Protein AF-0000000068524713 (afdb_homodimer)

Solvent-accessible surface area (backbone atoms only — not comparable to full-atom values): 15722 Å² total; per-residue (Å²): 133,84,78,84,73,80,77,66,78,75,63,78,83,46,65,47,37,60,30,35,24,32,42,66,10,63,22,41,58,74,34,59,43,46,94,53,22,64,56,42,40,41,49,44,50,63,71,66,60,64,84,89,50,49,59,33,32,31,42,33,38,19,86,38,60,66,53,14,48,50,51,39,52,53,41,46,66,76,26,50,91,76,65,62,39,71,44,56,41,39,77,93,55,60,66,64,57,54,39,54,53,41,69,72,41,26,38,30,41,24,15,19,61,72,41,45,44,49,31,42,66,69,59,46,43,60,45,87,54,24,18,29,54,35,41,41,50,63,58,71,70,61,63,60,76,108,139,81,86,83,78,80,79,71,78,77,65,76,81,45,64,48,34,60,32,36,22,30,45,70,9,64,27,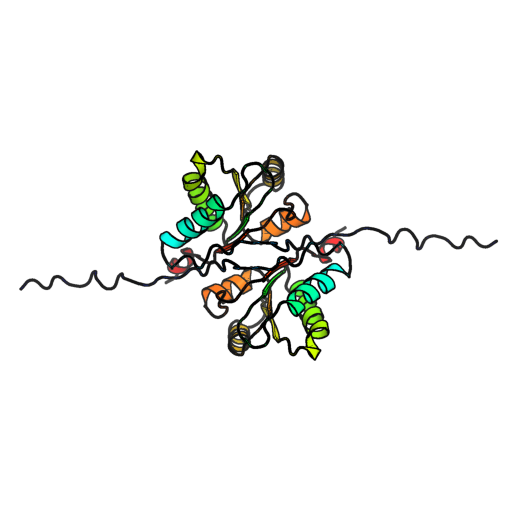40,58,74,32,58,40,47,92,52,22,65,54,41,40,43,51,45,51,62,72,65,60,64,84,89,48,52,59,32,31,31,40,34,37,18,89,38,61,66,55,14,47,50,51,39,52,53,42,45,66,75,25,49,92,77,67,63,38,69,43,58,42,36,77,93,57,59,67,66,57,54,40,54,53,41,69,71,42,26,37,30,41,24,14,19,61,71,41,45,43,50,31,42,67,68,60,46,44,59,44,87,55,24,19,31,56,35,39,42,48,64,58,71,70,63,64,60,73,110

Sequence (292 aa):
MVCSVGFEKLSAIQQRGIVPFCKGLDVIQQAQSGTGKTATFCSGILQQLDYSLTECQALVLAPTHELAQQIEKVMRVLGDYLGVKVHACVGGTSVRQDQRILASGIHVVVGTPGRVFDMLRRQSLQPDHIKMFVLDEDDKMLSRDTMVCSVGFEKLSAIQQRGIVPFCKGLDVIQQAQSGTGKTATFCSGILQQLDYSLTECQALVLAPTHELAQQIEKVMRVLGDYLGVKVHACVGGTSVRQDQRILASGIHVVVGTPGRVFDMLRRQSLQPDHIKMFVLDEDDKMLSRDT

Organism: Arachis hypogaea (NCBI:txid3818)

pLDDT: mean 72.9, std 26.28, range [21.22, 98.31]

Nearest PDB structures (foldseek):
  5mqf-assembly1_p  TM=8.019E-01  e=5.448E-14  Homo sapiens
  4bru-assembly1_A  TM=7.585E-01  e=8.997E-11  Saccharomyces cerevisiae S288C
  7dtk-assembly1_A  TM=7.863E-01  e=1.863E-10  Caenorhabditis elegans
  5ivl-assembly1_B  TM=8.542E-01  e=1.653E-09  Geobacillus stearothermophilus 10
  5ivl-assembly1_A  TM=8.555E-01  e=3.656E-09  Geobacillus stearothermophilus 10

InterPro domains:
  IPR011545 DEAD/DEAH-box helicase domain [PF00270] (12-144)
  IPR014001 Helicase superfamily 1/2, ATP-binding domain [PS51192] (18-146)
  IPR014001 Helicase superfamily 1/2, ATP-binding domain [SM00487] (6-146)
  IPR027417 P-loop containing nucleoside triphosphate hydrolase [G3DSA:3.40.50.300] (1-146)
  IPR027417 P-loop containing nucleoside triphosphate hydrolase [SSF52540] (4-144)

Secondary structure (DSSP, 8-state):
-----STTSS----------B-SSB-------SSTHHHHHHHHHHHHH--TT--S--EEEE-SSHHHHHHHHHHHHHHHGGGT--EEEE-TTS-HHHHHHHHHT--SEEEE-HHHHHHHHHTTSS-GGG--EEEE----GGGGGG-/-----STT------------B--SB-------SSTHHHHHHHHHHHHH--TT--S--EEEE-SSHHHHHHHHHHHHHHHGGGT--EEEE-TTS-HHHHHHHHHT--SEEEE-HHHHHHHHHTTSS-GGG--EEEE----GGGGGG-

Structure (mmCIF, N/CA/C/O backbone):
data_AF-0000000068524713-model_v1
#
loop_
_entity.id
_entity.type
_entity.pdbx_description
1 polymer 'ATP-dependent RNA helicase'
#
loop_
_atom_site.group_PDB
_atom_site.id
_atom_site.type_symbol
_atom_site.label_atom_id
_atom_site.label_alt_id
_atom_site.label_comp_id
_atom_site.label_asym_id
_atom_site.label_entity_id
_atom_site.label_seq_id
_atom_site.pdbx_PDB_ins_code
_atom_site.Cartn_x
_atom_site.Cartn_y
_atom_site.Cartn_z
_atom_site.occupancy
_atom_site.B_iso_or_equiv
_atom_site.auth_seq_id
_atom_site.auth_comp_id
_atom_site.auth_asym_id
_atom_site.auth_atom_id
_atom_site.pdbx_PDB_model_num
ATOM 1 N N . MET A 1 1 ? 31.828 -19.062 41.969 1 21.22 1 MET A N 1
ATOM 2 C CA . MET A 1 1 ? 31.375 -19.875 40.875 1 21.22 1 MET A CA 1
ATOM 3 C C . MET A 1 1 ? 29.984 -19.484 40.406 1 21.22 1 MET A C 1
ATOM 5 O O . MET A 1 1 ? 29.312 -20.219 39.688 1 21.22 1 MET A O 1
ATOM 9 N N . VAL A 1 2 ? 29.344 -18.484 41 1 25.22 2 VAL A N 1
ATOM 10 C CA . VAL A 1 2 ? 27.938 -18.062 41.031 1 25.22 2 VAL A CA 1
ATOM 11 C C . VAL A 1 2 ? 27.453 -17.828 39.594 1 25.22 2 VAL A C 1
ATOM 13 O O . VAL A 1 2 ? 28.078 -17.094 38.844 1 25.22 2 VAL A O 1
ATOM 16 N N . CYS A 1 3 ? 26.578 -18.828 39.062 1 23.22 3 CYS A N 1
ATOM 17 C CA . CYS A 1 3 ? 26.078 -19.172 37.719 1 23.22 3 CYS A CA 1
ATOM 18 C C . CYS A 1 3 ? 25.266 -18.031 37.125 1 23.22 3 CYS A C 1
ATOM 20 O O . CYS A 1 3 ? 24.234 -17.672 37.688 1 23.22 3 CYS A O 1
ATOM 22 N N . SER A 1 4 ? 25.891 -16.875 36.781 1 27.61 4 SER A N 1
ATOM 23 C CA . SER A 1 4 ? 25.484 -15.648 36.094 1 27.61 4 SER A CA 1
ATOM 24 C C . SER A 1 4 ? 24.562 -15.938 34.938 1 27.61 4 SER A C 1
ATOM 26 O O . SER A 1 4 ? 25.016 -16.297 33.844 1 27.61 4 SER A O 1
ATOM 28 N N . VAL A 1 5 ? 23.422 -16.672 35.156 1 23.39 5 VAL A N 1
ATOM 29 C CA . VAL A 1 5 ? 22.375 -17.391 34.438 1 23.39 5 VAL A CA 1
ATOM 30 C C . VAL A 1 5 ? 21.922 -16.547 33.25 1 23.39 5 VAL A C 1
ATOM 32 O O . VAL A 1 5 ? 22.25 -15.359 33.156 1 23.39 5 VAL A O 1
ATOM 35 N N . GLY A 1 6 ? 20.484 -16.594 32.906 1 25.27 6 GLY A N 1
ATOM 36 C CA . GLY A 1 6 ? 19.422 -16.938 31.984 1 25.27 6 GLY A CA 1
ATOM 37 C C . 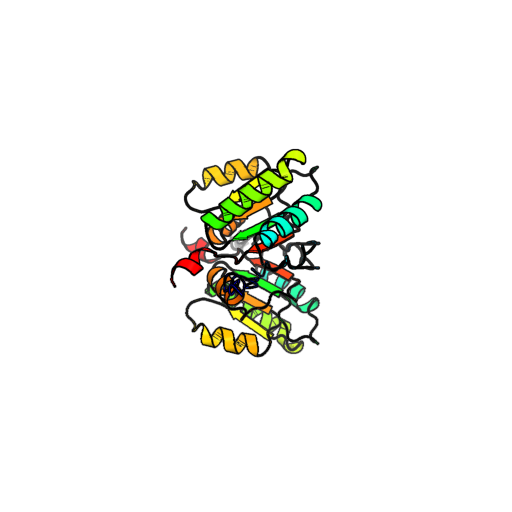GLY A 1 6 ? 18.953 -15.758 31.156 1 25.27 6 GLY A C 1
ATOM 38 O O . GLY A 1 6 ? 17.891 -15.82 30.531 1 25.27 6 GLY A O 1
ATOM 39 N N . PHE A 1 7 ? 19.172 -14.539 31.578 1 26.25 7 PHE A N 1
ATOM 40 C CA . PHE A 1 7 ? 18.609 -13.344 30.969 1 26.25 7 PHE A CA 1
ATOM 41 C C . PHE A 1 7 ? 19 -13.258 29.5 1 26.25 7 PHE A C 1
ATOM 43 O O . PHE A 1 7 ? 18.797 -12.227 28.844 1 26.25 7 PHE A O 1
ATOM 50 N N . GLU A 1 8 ? 19.891 -14.094 29.016 1 26.73 8 GLU A N 1
ATOM 51 C CA . GLU A 1 8 ? 20.531 -14.031 27.703 1 26.73 8 GLU A CA 1
ATOM 52 C C . GLU A 1 8 ? 19.5 -14.07 26.578 1 26.73 8 GLU A C 1
ATOM 54 O O . GLU A 1 8 ? 19.797 -13.664 25.453 1 26.73 8 GLU A O 1
ATOM 59 N N . LYS A 1 9 ? 18.672 -15.164 26.672 1 28.5 9 LYS A N 1
ATOM 60 C CA . LYS A 1 9 ? 17.922 -15.602 25.5 1 28.5 9 LYS A CA 1
ATOM 61 C C . LYS A 1 9 ? 16.953 -14.523 25.047 1 28.5 9 LYS A C 1
ATOM 63 O O . LYS A 1 9 ? 15.836 -14.828 24.594 1 28.5 9 LYS A O 1
ATOM 68 N N . LEU A 1 10 ? 16.609 -13.594 25.875 1 28.2 10 LEU A N 1
ATOM 69 C CA . LEU A 1 10 ? 15.695 -12.492 25.594 1 28.2 10 LEU A CA 1
ATOM 70 C C . LEU A 1 10 ? 15.961 -11.914 24.203 1 28.2 10 LEU A C 1
ATOM 72 O O . LEU A 1 10 ? 15.508 -10.82 23.875 1 28.2 10 LEU A O 1
ATOM 76 N N . SER A 1 11 ? 17.094 -12.484 23.641 1 25.5 11 SER A N 1
ATOM 77 C CA . SER A 1 11 ? 17.656 -11.836 22.469 1 25.5 11 SER A CA 1
ATOM 78 C C . SER A 1 11 ? 16.578 -11.461 21.469 1 25.5 11 SER A C 1
ATOM 80 O O . SER A 1 11 ? 15.422 -11.227 21.844 1 25.5 11 SER A O 1
ATOM 82 N N . ALA A 1 12 ? 16.688 -12.133 20.047 1 26.92 12 ALA A N 1
ATOM 83 C CA . ALA A 1 12 ? 16.797 -11.812 18.625 1 26.92 12 ALA A CA 1
ATOM 84 C C . ALA A 1 12 ? 15.414 -11.742 17.984 1 26.92 12 ALA A C 1
ATOM 86 O O . ALA A 1 12 ? 15.289 -11.852 16.75 1 26.92 12 ALA A O 1
ATOM 87 N N . ILE A 1 13 ? 14.406 -12.078 18.516 1 25.48 13 ILE A N 1
ATOM 88 C CA . ILE A 1 13 ? 13.094 -12.086 17.859 1 25.48 13 ILE A CA 1
ATOM 89 C C . ILE A 1 13 ? 12.906 -10.797 17.062 1 25.48 13 ILE A C 1
ATOM 91 O O . ILE A 1 13 ? 12.711 -9.727 17.656 1 25.48 13 ILE A O 1
ATOM 95 N N . GLN A 1 14 ? 13.859 -10.461 16.344 1 27.48 14 GLN A N 1
ATOM 96 C CA . GLN A 1 14 ? 13.906 -9.477 15.273 1 27.48 14 GLN A CA 1
ATOM 97 C C . GLN A 1 14 ? 12.594 -9.438 14.5 1 27.48 14 GLN A C 1
ATOM 99 O O . GLN A 1 14 ? 12.352 -10.281 13.641 1 27.48 14 GLN A O 1
ATOM 104 N N . GLN A 1 15 ? 11.445 -9.672 15.125 1 29.91 15 GLN A N 1
ATOM 105 C CA . GLN A 1 15 ? 10.172 -9.609 14.422 1 29.91 15 GLN A CA 1
ATOM 106 C C . GLN A 1 15 ? 10.156 -8.477 13.406 1 29.91 15 GLN A C 1
ATOM 108 O O . GLN A 1 15 ? 10.203 -7.301 13.773 1 29.91 15 GLN A O 1
ATOM 113 N N . ARG A 1 16 ? 10.844 -8.672 12.367 1 30.42 16 ARG A N 1
ATOM 114 C CA . ARG A 1 16 ? 11.094 -7.828 11.211 1 30.42 16 ARG A CA 1
ATOM 115 C C . ARG A 1 16 ? 9.797 -7.305 10.617 1 30.42 16 ARG A C 1
ATOM 117 O O . ARG A 1 16 ? 8.922 -8.086 10.234 1 30.42 16 ARG A O 1
ATOM 124 N N . GLY A 1 17 ? 9.039 -6.66 11.359 1 35.03 17 GLY A N 1
ATOM 125 C CA . GLY A 1 17 ? 7.934 -6.047 10.633 1 35.03 17 GLY A CA 1
ATOM 126 C C . GLY A 1 17 ? 8.328 -5.578 9.242 1 35.03 17 GLY A C 1
ATOM 127 O O . GLY A 1 17 ? 9.375 -4.961 9.062 1 35.03 17 GLY A O 1
ATOM 128 N N . ILE A 1 18 ? 8.234 -6.543 8.352 1 34.81 18 ILE A N 1
ATOM 129 C CA . ILE A 1 18 ? 8.531 -6.289 6.945 1 34.81 18 ILE A CA 1
ATOM 130 C C . ILE A 1 18 ? 7.824 -5.016 6.492 1 34.81 18 ILE A C 1
ATOM 132 O O . ILE A 1 18 ? 6.617 -4.859 6.691 1 34.81 18 ILE A O 1
ATOM 136 N N . VAL A 1 19 ? 8.32 -3.963 6.867 1 39.66 19 VAL A N 1
ATOM 137 C CA . VAL A 1 19 ? 7.77 -2.783 6.215 1 39.66 19 VAL A CA 1
ATOM 138 C C . VAL A 1 19 ? 8.094 -2.818 4.723 1 39.66 19 VAL A C 1
ATOM 140 O O . VAL A 1 19 ? 9.25 -2.691 4.328 1 39.66 19 VAL A O 1
ATOM 143 N N . PRO A 1 20 ? 7.305 -3.736 4.004 1 42.22 20 PRO A N 1
ATOM 144 C CA . PRO A 1 20 ? 7.625 -3.607 2.578 1 42.22 20 PRO A CA 1
ATOM 145 C C . PRO A 1 20 ? 7.82 -2.156 2.146 1 42.22 20 PRO A C 1
ATOM 147 O O . PRO A 1 20 ? 7.027 -1.286 2.52 1 42.22 20 PRO A O 1
ATOM 150 N N . PHE A 1 21 ? 9.055 -1.837 2.311 1 40.34 21 PHE A N 1
ATOM 151 C CA . PHE A 1 21 ? 9.508 -0.561 1.772 1 40.34 21 PHE A CA 1
ATOM 152 C C . PHE A 1 21 ? 9.719 -0.65 0.265 1 40.34 21 PHE A C 1
ATOM 154 O O . PHE A 1 21 ? 10.383 -1.563 -0.222 1 40.34 21 PHE A O 1
ATOM 161 N N . CYS A 1 22 ? 8.672 -0.618 -0.58 1 37.88 22 CYS A N 1
ATOM 162 C CA . CYS A 1 22 ? 8.836 -0.776 -2.021 1 37.88 22 CYS A CA 1
ATOM 163 C C . CYS A 1 22 ? 9.977 0.092 -2.539 1 37.88 22 CYS A C 1
ATOM 165 O O . CYS A 1 22 ? 9.953 1.313 -2.383 1 37.88 22 CYS A O 1
ATOM 167 N N . LYS A 1 23 ? 11.211 -0.399 -2.67 1 36.5 23 LYS A N 1
ATOM 168 C CA . LYS A 1 23 ? 12.375 0.071 -3.418 1 36.5 23 LYS A CA 1
ATOM 169 C C . LYS A 1 23 ? 12.117 0.021 -4.922 1 36.5 23 LYS A C 1
ATOM 171 O O . LYS A 1 23 ? 11.742 -1.022 -5.457 1 36.5 23 LYS A O 1
ATOM 176 N N . GLY A 1 24 ? 12.336 1.241 -5.652 1 36.16 24 GLY A N 1
ATOM 177 C CA . GLY A 1 24 ? 12.312 1.273 -7.105 1 36.16 24 GLY A CA 1
ATOM 178 C C . GLY A 1 24 ? 10.906 1.166 -7.68 1 36.16 24 GLY A C 1
ATOM 179 O O . GLY A 1 24 ? 10.711 0.575 -8.742 1 36.16 24 GLY A O 1
ATOM 180 N N . LEU A 1 25 ? 10.094 1.35 -6.887 1 38.94 25 LEU A N 1
ATOM 181 C CA . LEU A 1 25 ? 8.75 1.119 -7.418 1 38.94 25 LEU A CA 1
ATOM 182 C C . LEU A 1 25 ? 8.461 2.061 -8.586 1 38.94 25 LEU A C 1
ATOM 184 O O . LEU A 1 25 ? 8.703 3.266 -8.484 1 38.94 25 LEU A O 1
ATOM 188 N N . ASP A 1 26 ? 8.727 1.563 -9.773 1 36.31 26 ASP A N 1
ATOM 189 C CA . ASP A 1 26 ? 8.18 2.234 -10.945 1 36.31 26 ASP A CA 1
ATOM 190 C C . ASP A 1 26 ? 6.688 2.52 -10.766 1 36.31 26 ASP A C 1
ATOM 192 O O . ASP A 1 26 ? 5.93 1.648 -10.328 1 36.31 26 ASP A O 1
ATOM 196 N N . VAL A 1 27 ? 6.492 3.689 -10.25 1 40.03 27 VAL A N 1
ATOM 197 C CA . VAL A 1 27 ? 5.121 4.18 -10.172 1 40.03 27 VAL A CA 1
ATOM 198 C C . VAL A 1 27 ? 4.43 3.982 -11.523 1 40.03 27 VAL A C 1
ATOM 200 O O . VAL A 1 27 ? 4.898 4.477 -12.547 1 40.03 27 VAL A O 1
ATOM 203 N N . ILE A 1 28 ? 3.76 2.93 -11.797 1 41.34 28 ILE A N 1
ATOM 204 C CA . ILE A 1 28 ? 2.906 2.98 -12.977 1 41.34 28 ILE A CA 1
ATOM 205 C C . ILE A 1 28 ? 1.945 4.16 -12.867 1 41.34 28 ILE A C 1
ATOM 207 O O . ILE A 1 28 ? 1.304 4.355 -11.836 1 41.34 28 ILE A O 1
ATOM 211 N N . GLN A 1 29 ? 2.373 5.293 -13.398 1 38.78 29 GLN A N 1
ATOM 212 C CA . GLN A 1 29 ? 1.647 6.555 -13.5 1 38.78 29 GLN A CA 1
ATOM 213 C C . GLN A 1 29 ? 0.139 6.328 -13.453 1 38.78 29 GLN A C 1
ATOM 215 O O . GLN A 1 29 ? -0.332 5.207 -13.664 1 38.78 29 GLN A O 1
ATOM 220 N N . GLN A 1 30 ? -0.515 7.582 -13.117 1 41.16 30 GLN A N 1
ATOM 221 C CA . GLN A 1 30 ? -1.948 7.852 -13.078 1 41.16 30 GLN A CA 1
ATOM 222 C C . GLN A 1 30 ? -2.662 7.223 -14.273 1 41.16 30 GLN A C 1
ATOM 224 O O . GLN A 1 30 ? -2.33 7.508 -15.422 1 41.16 30 GLN A O 1
ATOM 229 N N . ALA A 1 31 ? -3.057 5.965 -13.922 1 40.03 31 ALA A N 1
ATOM 230 C CA . ALA A 1 31 ? -3.936 5.535 -15.008 1 40.03 31 ALA A CA 1
ATOM 231 C C . ALA A 1 31 ? -5.16 6.441 -15.117 1 40.03 31 ALA A C 1
ATOM 233 O O . ALA A 1 31 ? -5.684 6.906 -14.102 1 40.03 31 ALA A O 1
ATOM 234 N N . GLN A 1 32 ? -5.289 7.254 -16.094 1 38.03 32 GLN A N 1
ATOM 235 C CA . GLN A 1 32 ? -6.492 8.008 -16.453 1 38.03 32 GLN A CA 1
ATOM 236 C C . GLN A 1 32 ? -7.754 7.215 -16.109 1 38.03 32 GLN A C 1
ATOM 238 O O . GLN A 1 32 ? -7.746 5.984 -16.125 1 38.03 32 GLN A O 1
ATOM 243 N N . SER A 1 33 ? -8.836 7.789 -15.461 1 38.41 33 SER A N 1
ATOM 244 C CA . SER A 1 33 ? -10.234 7.484 -15.164 1 38.41 33 SER A CA 1
ATOM 245 C C . SER A 1 33 ? -10.914 6.812 -16.359 1 38.41 33 SER A C 1
ATOM 247 O O . SER A 1 33 ? -10.586 7.094 -17.5 1 38.41 33 SER A O 1
ATOM 249 N N . GLY A 1 34 ? -11.305 5.43 -16.266 1 41.44 34 GLY A N 1
ATOM 250 C CA . GLY A 1 34 ? -12.133 4.57 -17.109 1 41.44 34 GLY A CA 1
ATOM 251 C C . GLY A 1 34 ? -11.641 3.137 -17.156 1 41.44 34 GLY A C 1
ATOM 252 O O . GLY A 1 34 ? -10.695 2.771 -16.453 1 41.44 34 GLY A O 1
ATOM 253 N N . THR A 1 35 ? -12.555 2.055 -17.594 1 49.19 35 THR A N 1
ATOM 254 C CA . THR A 1 35 ? -12.227 0.691 -18 1 49.19 35 THR A CA 1
ATOM 255 C C . THR A 1 35 ? -10.773 0.6 -18.469 1 49.19 35 THR A C 1
ATOM 257 O O . THR A 1 35 ? -10.125 -0.429 -18.281 1 49.19 35 THR A O 1
ATOM 260 N N . GLY A 1 36 ? -10.312 1.737 -18.438 1 62.56 36 GLY A N 1
ATOM 261 C CA . GLY A 1 36 ? -8.969 1.835 -19 1 62.56 36 GLY A CA 1
ATOM 262 C C . GLY A 1 36 ? -7.895 1.969 -17.938 1 62.56 36 GLY A C 1
ATOM 263 O O . GLY A 1 36 ? -6.742 1.593 -18.156 1 62.56 36 GLY A O 1
ATOM 264 N N . LYS A 1 37 ? -8.422 2.105 -16.609 1 71.12 37 LYS A N 1
ATOM 265 C CA . LYS A 1 37 ? -7.426 2.35 -15.57 1 71.12 37 LYS A CA 1
ATOM 266 C C . LYS A 1 37 ? -6.781 1.045 -15.109 1 71.12 37 LYS A C 1
ATOM 268 O O . LYS A 1 37 ? -5.559 0.956 -15 1 71.12 37 LYS A O 1
ATOM 273 N N . THR A 1 38 ? -7.727 0.049 -14.906 1 81.12 38 THR A N 1
ATOM 274 C CA . THR A 1 38 ? -7.234 -1.234 -14.422 1 81.12 38 THR A CA 1
ATOM 275 C C . THR A 1 38 ? -6.273 -1.862 -15.422 1 81.12 38 THR A C 1
ATOM 277 O O . THR A 1 38 ? -5.184 -2.303 -15.055 1 81.12 38 THR A O 1
ATOM 280 N N . ALA A 1 39 ? -6.684 -1.783 -16.734 1 83.69 39 ALA A N 1
ATOM 281 C CA . ALA A 1 39 ? -5.836 -2.365 -17.766 1 83.69 39 ALA A CA 1
ATOM 282 C C . ALA A 1 39 ? -4.508 -1.616 -17.875 1 83.69 39 ALA A C 1
ATOM 284 O O . ALA A 1 39 ? -3.461 -2.225 -18.094 1 83.69 39 ALA A O 1
ATOM 285 N N . THR A 1 40 ? -4.578 -0.376 -17.594 1 80.69 40 THR A N 1
ATOM 286 C CA . THR A 1 40 ? -3.395 0.463 -17.719 1 80.69 40 THR A CA 1
ATOM 287 C C . THR A 1 40 ? -2.367 0.13 -16.641 1 80.69 40 THR A C 1
ATOM 289 O O . THR A 1 40 ? -1.2 -0.124 -16.953 1 80.69 40 THR A O 1
ATOM 292 N N . PHE A 1 41 ? -2.852 0.062 -15.359 1 81.62 41 PHE A N 1
ATOM 293 C CA . PHE A 1 41 ? -1.822 -0.215 -14.367 1 81.62 41 PHE A CA 1
ATOM 294 C C . PHE A 1 41 ? -1.401 -1.679 -14.414 1 81.62 41 PHE A C 1
ATOM 296 O O . PHE A 1 41 ? -0.248 -2.008 -14.133 1 81.62 41 PHE A O 1
ATOM 303 N N . CYS A 1 42 ? -2.369 -2.561 -14.82 1 87.62 42 CYS A N 1
ATOM 304 C CA . CYS A 1 42 ? -1.974 -3.953 -14.992 1 87.62 42 CYS A CA 1
ATOM 305 C C . CYS A 1 42 ? -0.878 -4.082 -16.047 1 87.62 42 CYS A C 1
ATOM 307 O O . CYS A 1 42 ? 0.132 -4.75 -15.82 1 87.62 42 CYS A O 1
ATOM 309 N N . SER A 1 43 ? -1.065 -3.377 -17.172 1 86.19 43 SER A N 1
ATOM 310 C CA . SER A 1 43 ? -0.07 -3.414 -18.234 1 86.19 43 SER A CA 1
ATOM 311 C C . SER A 1 43 ? 1.261 -2.834 -17.766 1 86.19 43 SER A C 1
ATOM 313 O O . SER A 1 43 ? 2.322 -3.375 -18.078 1 86.19 43 SER A O 1
ATOM 315 N N . GLY A 1 44 ? 1.155 -1.725 -17.047 1 83.75 44 GLY A N 1
ATOM 316 C CA . GLY A 1 44 ? 2.359 -1.112 -16.5 1 83.75 44 GLY A CA 1
ATOM 317 C C . GLY A 1 44 ? 3.15 -2.045 -15.602 1 83.75 44 GLY A C 1
ATOM 318 O O . GLY A 1 44 ? 4.379 -2.115 -15.703 1 83.75 44 GLY A O 1
ATOM 319 N N . ILE A 1 45 ? 2.424 -2.758 -14.758 1 86.12 45 ILE A N 1
ATOM 320 C CA . ILE A 1 45 ? 3.066 -3.711 -13.859 1 86.12 45 ILE A CA 1
ATOM 321 C C . ILE A 1 45 ? 3.701 -4.836 -14.672 1 86.12 45 ILE A C 1
ATOM 323 O O . ILE A 1 45 ? 4.875 -5.164 -14.477 1 86.12 45 ILE A O 1
ATOM 327 N N . LEU A 1 46 ? 2.986 -5.371 -15.641 1 90.31 46 LEU A N 1
ATOM 328 C CA . LEU A 1 46 ? 3.422 -6.527 -16.422 1 90.31 46 LEU A CA 1
ATOM 329 C C . LEU A 1 46 ? 4.699 -6.211 -17.188 1 90.31 46 LEU A C 1
ATOM 331 O O . LEU A 1 46 ? 5.574 -7.074 -17.328 1 90.31 46 LEU A O 1
ATOM 335 N N . GLN A 1 47 ? 4.852 -5.004 -17.594 1 85.56 47 GLN A N 1
ATOM 336 C CA . GLN A 1 47 ? 5.992 -4.598 -18.406 1 85.56 47 GLN A CA 1
ATOM 337 C C . GLN A 1 47 ? 7.246 -4.43 -17.562 1 85.56 47 GLN A C 1
ATOM 339 O O . GLN A 1 47 ? 8.367 -4.473 -18.078 1 85.56 47 GLN A O 1
ATOM 344 N N . GLN A 1 48 ? 7.051 -4.336 -16.328 1 83.94 48 GLN A N 1
ATOM 345 C CA . GLN A 1 48 ? 8.195 -4.004 -15.477 1 83.94 48 GLN A CA 1
ATOM 346 C C . GLN A 1 48 ? 8.68 -5.223 -14.703 1 83.94 48 GLN A C 1
ATOM 348 O O . GLN A 1 48 ? 9.727 -5.18 -14.047 1 83.94 48 GLN A O 1
ATOM 353 N N . LEU A 1 49 ? 7.996 -6.316 -14.75 1 89.06 49 LEU A N 1
ATOM 354 C CA . LEU A 1 49 ? 8.352 -7.516 -14 1 89.06 49 LEU A CA 1
ATOM 355 C C . LEU A 1 49 ? 9.617 -8.148 -14.57 1 89.06 49 LEU A C 1
ATOM 357 O O . LEU A 1 49 ? 9.836 -8.133 -15.781 1 89.06 49 LEU A O 1
ATOM 361 N N . ASP A 1 50 ? 10.5 -8.633 -13.688 1 93.94 50 ASP A N 1
ATOM 362 C CA . ASP A 1 50 ? 11.562 -9.578 -14.047 1 93.94 50 ASP A CA 1
ATOM 363 C C . ASP A 1 50 ? 11.062 -11.016 -13.961 1 93.94 50 ASP A C 1
ATOM 365 O O . ASP A 1 50 ? 10.969 -11.586 -12.867 1 93.94 50 ASP A O 1
ATOM 369 N N . TYR A 1 51 ? 10.805 -11.664 -15.094 1 96.44 51 TYR A N 1
ATOM 370 C CA . TYR A 1 51 ? 10.156 -12.969 -15.141 1 96.44 51 TYR A CA 1
ATOM 371 C C . TYR A 1 51 ? 11.156 -14.086 -14.852 1 96.44 51 TYR A C 1
ATOM 373 O O . TYR A 1 51 ? 10.781 -15.25 -14.734 1 96.44 51 TYR A O 1
ATOM 381 N N . SER A 1 52 ? 12.438 -13.68 -14.625 1 97 52 SER A N 1
ATOM 382 C CA . SER A 1 52 ? 13.422 -14.672 -14.195 1 97 52 SER A CA 1
ATOM 383 C C . SER A 1 52 ? 13.336 -14.922 -12.695 1 97 52 SER A C 1
ATOM 385 O O . SER A 1 52 ? 13.891 -15.898 -12.188 1 97 52 SER A O 1
ATOM 387 N N . LEU A 1 53 ? 12.672 -14.102 -12.016 1 96.25 53 LEU A N 1
ATOM 388 C CA . LEU A 1 53 ? 12.445 -14.234 -10.578 1 96.25 53 LEU A CA 1
ATOM 389 C C . LEU A 1 53 ? 11.055 -14.789 -10.297 1 96.25 53 LEU A C 1
ATOM 391 O O . LEU A 1 53 ? 10.086 -14.414 -10.961 1 96.25 53 LEU A O 1
ATOM 395 N N . THR A 1 54 ? 10.977 -15.617 -9.242 1 96.25 54 THR A N 1
ATOM 396 C CA . THR A 1 54 ? 9.68 -16.188 -8.891 1 96.25 54 THR A CA 1
ATOM 397 C C . THR A 1 54 ? 9.055 -15.422 -7.723 1 96.25 54 THR A C 1
ATOM 399 O O . THR A 1 54 ? 7.867 -15.594 -7.43 1 96.25 54 THR A O 1
ATOM 402 N N . GLU A 1 55 ? 9.828 -14.539 -7.113 1 93.81 55 GLU A N 1
ATOM 403 C CA . GLU A 1 55 ? 9.367 -13.789 -5.949 1 93.81 55 GLU A CA 1
ATOM 404 C C . GLU A 1 55 ? 8.359 -12.719 -6.348 1 93.81 55 GLU A C 1
ATOM 406 O O . GLU A 1 55 ? 8.367 -12.234 -7.48 1 93.81 55 GLU A O 1
ATOM 411 N N . CYS A 1 56 ? 7.547 -12.367 -5.379 1 93.19 56 CYS A N 1
ATOM 412 C CA . CYS A 1 56 ? 6.574 -11.305 -5.605 1 93.19 56 CYS A CA 1
ATOM 413 C C . CYS A 1 56 ? 7.266 -9.969 -5.82 1 93.19 56 CYS A C 1
ATOM 415 O O . CYS A 1 56 ? 8.117 -9.57 -5.023 1 93.19 56 CYS A O 1
ATOM 417 N N . GLN A 1 57 ? 6.906 -9.281 -6.902 1 87.06 57 GLN A N 1
ATOM 418 C CA . GLN A 1 57 ? 7.578 -8.031 -7.258 1 87.06 57 GLN A CA 1
ATOM 419 C C . GLN A 1 57 ? 6.602 -6.859 -7.246 1 87.06 57 GLN A C 1
ATOM 421 O O . GLN A 1 57 ? 7.016 -5.699 -7.258 1 87.06 57 GLN A O 1
ATOM 426 N N . ALA A 1 58 ? 5.223 -7.133 -7.242 1 88.19 58 ALA A N 1
ATOM 427 C CA . ALA A 1 58 ? 4.199 -6.086 -7.254 1 88.19 58 ALA A CA 1
ATOM 428 C C . ALA A 1 58 ? 3.053 -6.43 -6.309 1 88.19 58 ALA A C 1
ATOM 430 O O . ALA A 1 58 ? 2.629 -7.586 -6.23 1 88.19 58 ALA A O 1
ATOM 431 N N . LEU A 1 59 ? 2.574 -5.402 -5.59 1 89 59 LEU A N 1
ATOM 432 C CA . LEU A 1 59 ? 1.448 -5.527 -4.668 1 89 59 LEU A CA 1
ATOM 433 C C . LEU A 1 59 ? 0.339 -4.547 -5.027 1 89 59 LEU A C 1
ATOM 435 O O . LEU A 1 59 ? 0.582 -3.342 -5.133 1 89 59 LEU A O 1
ATOM 439 N N . VAL A 1 60 ? -0.832 -5.09 -5.266 1 88.88 60 VAL A N 1
ATOM 440 C CA . VAL A 1 60 ? -2.014 -4.277 -5.539 1 88.88 60 VAL A CA 1
ATOM 441 C C . VAL A 1 60 ? -3.023 -4.441 -4.406 1 88.88 60 VAL A C 1
ATOM 443 O O . VAL A 1 60 ? -3.479 -5.551 -4.125 1 88.88 60 VAL A O 1
ATOM 446 N N . LEU A 1 61 ? -3.307 -3.359 -3.758 1 88.88 61 LEU A N 1
ATOM 447 C CA . LEU A 1 61 ? -4.32 -3.402 -2.711 1 88.88 61 LEU A CA 1
ATOM 448 C C . LEU A 1 61 ? -5.664 -2.908 -3.238 1 88.88 61 LEU A C 1
ATOM 450 O O . LEU A 1 61 ? -5.734 -1.86 -3.885 1 88.88 61 LEU A O 1
ATOM 454 N N . ALA A 1 62 ? -6.688 -3.717 -2.967 1 88.56 62 ALA A N 1
ATOM 455 C CA . ALA A 1 62 ? -8.07 -3.385 -3.305 1 88.56 62 ALA A CA 1
ATOM 456 C C . ALA A 1 62 ? -8.961 -3.43 -2.068 1 88.56 62 ALA A C 1
ATOM 458 O O . ALA A 1 62 ? -8.758 -4.258 -1.177 1 88.56 62 ALA A O 1
ATOM 459 N N . PRO A 1 63 ? -9.961 -2.604 -2.027 1 86.31 63 PRO A N 1
ATOM 460 C CA . PRO A 1 63 ? -10.781 -2.496 -0.82 1 86.31 63 PRO A CA 1
ATOM 461 C C . PRO A 1 63 ? -11.695 -3.703 -0.621 1 86.31 63 PRO A C 1
ATOM 463 O O . PRO A 1 63 ? -12.117 -3.984 0.503 1 86.31 63 PRO A O 1
ATOM 466 N N . THR A 1 64 ? -12.055 -4.418 -1.74 1 89.12 64 THR A N 1
ATOM 467 C CA . THR A 1 64 ? -13 -5.523 -1.609 1 89.12 64 THR A CA 1
ATOM 468 C C . THR A 1 64 ? -12.445 -6.785 -2.264 1 89.12 64 THR A C 1
ATOM 470 O O . THR A 1 64 ? -11.562 -6.715 -3.119 1 89.12 64 THR A O 1
ATOM 473 N N . HIS A 1 65 ? -13.055 -7.922 -1.784 1 92.06 65 HIS A N 1
ATOM 474 C CA . HIS A 1 65 ? -12.695 -9.211 -2.365 1 92.06 65 HIS A CA 1
ATOM 475 C C . HIS A 1 65 ? -12.992 -9.242 -3.861 1 92.06 65 HIS A C 1
ATOM 477 O O . HIS A 1 65 ? -12.172 -9.711 -4.652 1 92.06 65 HIS A O 1
ATOM 483 N N . GLU A 1 66 ? -14.039 -8.719 -4.254 1 90.12 66 GLU A N 1
ATOM 484 C CA . GLU A 1 66 ? -14.523 -8.75 -5.633 1 90.12 66 GLU A CA 1
ATOM 485 C C . GLU A 1 66 ? -13.594 -7.969 -6.555 1 90.12 66 GLU A C 1
ATOM 487 O O . GLU A 1 66 ? -13.234 -8.445 -7.633 1 90.12 66 GLU A O 1
ATOM 492 N N . LEU A 1 67 ? -13.25 -6.805 -6.086 1 87.94 67 LEU A N 1
ATOM 493 C CA . LEU A 1 67 ? -12.359 -5.984 -6.906 1 87.94 67 LEU A CA 1
ATOM 494 C C . LEU A 1 67 ? -11 -6.652 -7.062 1 87.94 67 LEU A C 1
ATOM 496 O O . LEU A 1 67 ? -10.422 -6.645 -8.156 1 87.94 67 LEU A O 1
ATOM 500 N N . ALA A 1 68 ? -10.508 -7.23 -5.996 1 93.31 68 ALA A N 1
ATOM 501 C CA . ALA A 1 68 ? -9.227 -7.922 -6.062 1 93.31 68 ALA A CA 1
ATOM 502 C C . ALA A 1 68 ? -9.258 -9.047 -7.09 1 93.31 68 ALA A C 1
ATOM 504 O O . ALA A 1 68 ? -8.336 -9.195 -7.895 1 93.31 68 ALA A O 1
ATOM 505 N N . GLN A 1 69 ? -10.312 -9.805 -7.078 1 94.56 69 GLN A N 1
ATOM 506 C CA . GLN A 1 69 ? -10.461 -10.93 -8 1 94.56 69 GLN A CA 1
ATOM 507 C C . GLN A 1 69 ? -10.578 -10.438 -9.445 1 94.56 69 GLN A C 1
ATOM 509 O O . GLN A 1 69 ? -10.062 -11.078 -10.359 1 94.56 69 GLN A O 1
ATOM 514 N N . GLN A 1 70 ? -11.258 -9.344 -9.648 1 92.44 70 GLN A N 1
ATOM 51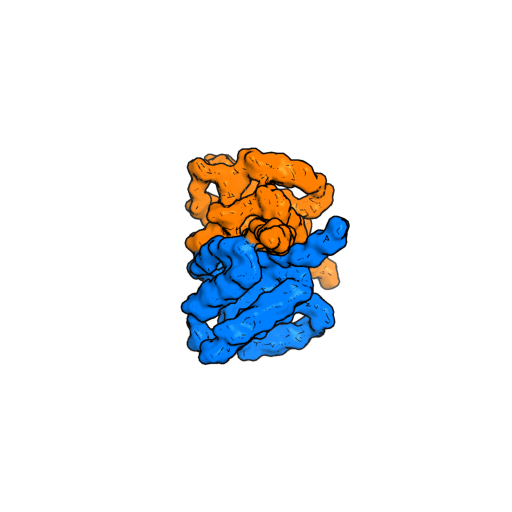5 C CA . GLN A 1 70 ? -11.375 -8.766 -10.984 1 92.44 70 GLN A CA 1
ATOM 516 C C . GLN A 1 70 ? -10.016 -8.312 -11.516 1 92.44 70 GLN A C 1
ATOM 518 O O . GLN A 1 70 ? -9.688 -8.547 -12.68 1 92.44 70 GLN A O 1
ATOM 523 N N . ILE A 1 71 ? -9.266 -7.633 -10.664 1 92.19 71 ILE A N 1
ATOM 524 C CA . ILE A 1 71 ? -7.938 -7.18 -11.055 1 92.19 71 ILE A CA 1
ATOM 525 C C . ILE A 1 71 ? -7.066 -8.375 -11.414 1 92.19 71 ILE A C 1
ATOM 527 O O . ILE A 1 71 ? -6.328 -8.344 -12.406 1 92.19 71 ILE A O 1
ATOM 531 N N . GLU A 1 72 ? -7.172 -9.461 -10.586 1 96.56 72 GLU A N 1
ATOM 532 C CA . GLU A 1 72 ? -6.426 -10.68 -10.883 1 96.56 72 GLU A CA 1
ATOM 533 C C . GLU A 1 72 ? -6.781 -11.227 -12.258 1 96.56 72 GLU A C 1
ATOM 535 O O . GLU A 1 72 ? -5.895 -11.609 -13.031 1 96.56 72 GLU A O 1
ATOM 540 N N . LYS A 1 73 ? -8.031 -11.273 -12.594 1 96.75 73 LYS A N 1
ATOM 541 C CA . LYS A 1 73 ? -8.477 -11.789 -13.891 1 96.75 73 LYS A CA 1
ATOM 542 C C . LYS A 1 73 ? -7.922 -10.953 -15.039 1 96.75 73 LYS A C 1
ATOM 544 O O . LYS A 1 73 ? -7.422 -11.5 -16.031 1 96.75 73 LYS A O 1
ATOM 549 N N . VAL A 1 74 ? -7.988 -9.602 -14.906 1 93.06 74 VAL A N 1
ATOM 550 C CA . VAL A 1 74 ? -7.469 -8.703 -15.938 1 93.06 74 VAL A CA 1
ATOM 551 C C . VAL A 1 74 ? -5.969 -8.93 -16.109 1 93.06 74 VAL A C 1
ATOM 553 O O . VAL A 1 74 ? -5.473 -9.039 -17.234 1 93.06 74 VAL A O 1
ATOM 556 N N . MET A 1 75 ? -5.258 -9.031 -14.953 1 95.5 75 MET A N 1
ATOM 557 C CA . MET A 1 75 ? -3.812 -9.234 -14.969 1 95.5 75 MET A CA 1
ATOM 558 C C . MET A 1 75 ? -3.453 -10.555 -15.648 1 95.5 75 MET A C 1
ATOM 560 O O . MET A 1 75 ? -2.506 -10.617 -16.438 1 95.5 75 MET A O 1
ATOM 564 N N . ARG A 1 76 ? -4.223 -11.625 -15.422 1 97.5 76 ARG A N 1
ATOM 565 C CA . ARG A 1 76 ? -3.977 -12.938 -16 1 97.5 76 ARG A CA 1
ATOM 566 C C . ARG A 1 76 ? -4.195 -12.914 -17.516 1 97.5 76 ARG A C 1
ATOM 568 O O . ARG A 1 76 ? -3.387 -13.461 -18.266 1 97.5 76 ARG A O 1
ATOM 575 N N . VAL A 1 77 ? -5.211 -12.258 -17.891 1 97 77 VAL A N 1
ATOM 576 C CA . VAL A 1 77 ? -5.527 -12.203 -19.328 1 97 77 VAL A CA 1
ATOM 577 C C . VAL A 1 77 ? -4.449 -11.414 -20.062 1 97 77 VAL A C 1
ATOM 579 O O . VAL A 1 77 ? -3.934 -11.867 -21.094 1 97 77 VAL A O 1
ATOM 582 N N . LEU A 1 78 ? -4.07 -10.312 -19.578 1 94.12 78 LEU A N 1
ATOM 583 C CA . LEU A 1 78 ? -3.107 -9.43 -20.219 1 94.12 78 LEU A CA 1
ATOM 584 C C . LEU A 1 78 ? -1.71 -10.031 -20.203 1 94.12 78 LEU A C 1
ATOM 586 O O . LEU A 1 78 ? -0.914 -9.805 -21.109 1 94.12 78 LEU A O 1
ATOM 590 N N . GLY A 1 79 ? -1.449 -10.844 -19.156 1 97.19 79 GLY A N 1
ATOM 591 C CA . GLY A 1 79 ? -0.079 -11.281 -18.938 1 97.19 79 GLY A CA 1
ATOM 592 C C . GLY A 1 79 ? 0.134 -12.75 -19.25 1 97.19 79 GLY A C 1
ATOM 593 O O . GLY A 1 79 ? 1.211 -13.297 -19 1 97.19 79 GLY A O 1
ATOM 594 N N . ASP A 1 80 ? -0.89 -13.445 -19.781 1 96.44 80 ASP A N 1
ATOM 595 C CA . ASP A 1 80 ? -0.827 -14.883 -20.016 1 96.44 80 ASP A CA 1
ATOM 596 C C . ASP A 1 80 ? 0.36 -15.242 -20.906 1 96.44 80 ASP A C 1
ATOM 598 O O . ASP A 1 80 ? 1.114 -16.172 -20.609 1 96.44 80 ASP A O 1
ATOM 602 N N . TYR A 1 81 ? 0.57 -14.492 -21.922 1 95.56 81 TYR A N 1
ATOM 603 C CA . TYR A 1 81 ? 1.607 -14.805 -22.906 1 95.56 81 TYR A CA 1
ATOM 604 C C . TYR A 1 81 ? 2.996 -14.586 -22.312 1 95.56 81 TYR A C 1
ATOM 606 O O . TYR A 1 81 ? 3.99 -15.078 -22.844 1 95.56 81 TYR A O 1
ATOM 614 N N . LEU A 1 82 ? 3.156 -13.82 -21.234 1 96.5 82 LEU A N 1
ATOM 615 C CA . LEU A 1 82 ? 4.426 -13.547 -20.562 1 96.5 82 LEU A CA 1
ATOM 616 C C . LEU A 1 82 ? 4.711 -14.602 -19.5 1 96.5 82 LEU A C 1
ATOM 618 O O . LEU A 1 82 ? 5.828 -14.68 -18.984 1 96.5 82 LEU A O 1
ATOM 622 N N . GLY A 1 83 ? 3.693 -15.438 -19.172 1 97.25 83 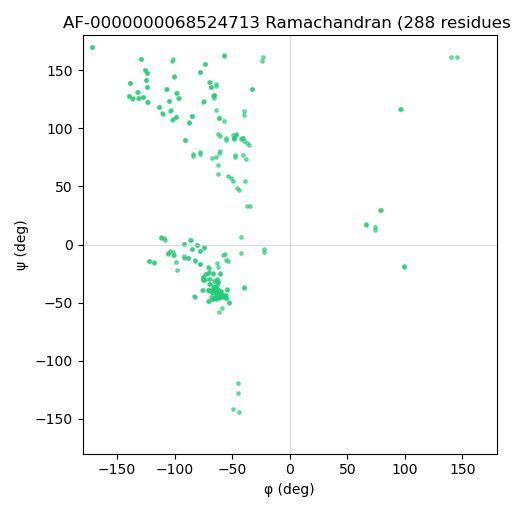GLY A N 1
ATOM 623 C CA . GLY A 1 83 ? 3.859 -16.406 -18.109 1 97.25 83 GLY A CA 1
ATOM 624 C C . GLY A 1 83 ? 3.723 -15.812 -16.719 1 97.25 83 GLY A C 1
ATOM 625 O O . GLY A 1 83 ? 4.363 -16.281 -15.773 1 97.25 83 GLY A O 1
ATOM 626 N N . VAL A 1 84 ? 2.912 -14.742 -16.609 1 97.94 84 VAL A N 1
ATOM 627 C CA . VAL A 1 84 ? 2.766 -14.07 -15.328 1 97.94 84 VAL A CA 1
ATOM 628 C C . VAL A 1 84 ? 2.025 -14.984 -14.352 1 97.94 84 VAL A C 1
ATOM 630 O O . VAL A 1 84 ? 1.072 -15.664 -14.727 1 97.94 84 VAL A O 1
ATOM 633 N N . LYS A 1 85 ? 2.51 -15.086 -13.094 1 98.31 85 LYS A N 1
ATOM 634 C CA . LYS A 1 85 ? 1.787 -15.68 -11.977 1 98.31 85 LYS A CA 1
ATOM 635 C C . LYS A 1 85 ? 1.215 -14.609 -11.055 1 98.31 85 LYS A C 1
ATOM 637 O O . LYS A 1 85 ? 1.963 -13.828 -10.469 1 98.31 85 LYS A O 1
ATOM 642 N N . VAL A 1 86 ? -0.1 -14.562 -10.992 1 98.12 86 VAL A N 1
ATOM 643 C CA . VAL A 1 86 ? -0.806 -13.578 -10.172 1 98.12 86 VAL A CA 1
ATOM 644 C C . VAL A 1 86 ? -1.762 -14.297 -9.219 1 98.12 86 VAL A C 1
ATOM 646 O O . VAL A 1 86 ? -2.398 -15.281 -9.594 1 98.12 86 VAL A O 1
ATOM 649 N N . HIS A 1 87 ? -1.858 -13.758 -7.977 1 97.62 87 HIS A N 1
ATOM 650 C CA . HIS A 1 87 ? -2.734 -14.391 -6.996 1 97.62 87 HIS A CA 1
ATOM 651 C C . HIS A 1 87 ? -3.492 -13.344 -6.184 1 97.62 87 HIS A C 1
ATOM 653 O O . HIS A 1 87 ? -2.893 -12.391 -5.676 1 97.62 87 HIS A O 1
ATOM 659 N N . ALA A 1 88 ? -4.84 -13.539 -6.156 1 96.25 88 ALA A N 1
ATOM 660 C CA . ALA A 1 88 ? -5.672 -12.711 -5.293 1 96.25 88 ALA A CA 1
ATOM 661 C C . ALA A 1 88 ? -5.723 -13.266 -3.873 1 96.25 88 ALA A C 1
ATOM 663 O O . ALA A 1 88 ? -6.273 -14.344 -3.639 1 96.25 88 ALA A O 1
ATOM 664 N N . CYS A 1 89 ? -5.074 -12.492 -2.953 1 93.81 89 CYS A N 1
ATOM 665 C CA . CYS A 1 89 ? -5.09 -12.828 -1.535 1 93.81 89 CYS A CA 1
ATOM 666 C C . CYS A 1 89 ? -6.254 -12.148 -0.826 1 93.81 89 CYS A C 1
ATOM 668 O O . CYS A 1 89 ? -6.125 -11.023 -0.356 1 93.81 89 CYS A O 1
ATOM 670 N N . VAL A 1 90 ? -7.371 -12.828 -0.799 1 90.25 90 VAL A N 1
ATOM 671 C CA . VAL A 1 90 ? -8.586 -12.227 -0.258 1 90.25 90 VAL A CA 1
ATOM 672 C C . VAL A 1 90 ? -9.164 -13.125 0.834 1 90.25 90 VAL A C 1
ATOM 674 O O . VAL A 1 90 ? -8.82 -14.305 0.923 1 90.25 90 VAL A O 1
ATOM 677 N N . GLY A 1 91 ? -9.82 -12.453 1.772 1 76.69 91 GLY A N 1
ATOM 678 C CA . GLY A 1 91 ? -10.492 -13.242 2.797 1 76.69 91 GLY A CA 1
ATOM 679 C C . GLY A 1 91 ? -11.492 -14.227 2.23 1 76.69 91 GLY A C 1
ATOM 680 O O . GLY A 1 91 ? -11.758 -14.234 1.027 1 76.69 91 GLY A O 1
ATOM 681 N N . GLY A 1 92 ? -11.898 -15.203 2.996 1 74.12 92 GLY A N 1
ATOM 682 C CA . GLY A 1 92 ? -12.891 -16.203 2.631 1 74.12 92 GLY A CA 1
ATOM 683 C C . GLY A 1 92 ? -12.273 -17.516 2.174 1 74.12 92 GLY A C 1
ATOM 684 O O . GLY A 1 92 ? -12.969 -18.516 2.023 1 74.12 92 GLY A O 1
ATOM 685 N N . THR A 1 93 ? -11.047 -17.438 1.812 1 72.62 93 THR A N 1
ATOM 686 C CA . THR A 1 93 ? -10.32 -18.672 1.512 1 72.62 93 THR A CA 1
ATOM 687 C C . THR A 1 93 ? -9.422 -19.062 2.68 1 72.62 93 THR A C 1
ATOM 689 O O . THR A 1 93 ? -9.156 -18.25 3.566 1 72.62 93 THR A O 1
ATOM 692 N N . SER A 1 94 ? -9.109 -20.297 2.652 1 86.88 94 SER A N 1
ATOM 693 C CA . SER A 1 94 ? -8.242 -20.781 3.717 1 86.88 94 SER A CA 1
ATOM 694 C C . SER A 1 94 ? -6.867 -20.109 3.652 1 86.88 94 SER A C 1
ATOM 696 O O . SER A 1 94 ? -6.324 -19.906 2.564 1 86.88 94 SER A O 1
ATOM 698 N N . VAL A 1 95 ? -6.402 -19.734 4.809 1 89.62 95 VAL A N 1
ATOM 699 C CA . VAL A 1 95 ? -5.059 -19.188 4.984 1 89.62 95 VAL A CA 1
ATOM 700 C C . VAL A 1 95 ? -4.027 -20.156 4.406 1 89.62 95 VAL A C 1
ATOM 702 O O . VAL A 1 95 ? -3.092 -19.75 3.719 1 89.62 95 VAL A O 1
ATOM 705 N N . ARG A 1 96 ? -4.262 -21.391 4.602 1 92.62 96 ARG A N 1
ATOM 706 C CA . ARG A 1 96 ? -3.334 -22.422 4.148 1 92.62 96 ARG A CA 1
ATOM 707 C C . ARG A 1 96 ? -3.244 -22.453 2.625 1 92.62 96 ARG A C 1
ATOM 709 O O . ARG A 1 96 ? -2.164 -22.656 2.064 1 92.62 96 ARG A O 1
ATOM 716 N N . GLN A 1 97 ? -4.355 -22.266 2.014 1 93.44 97 GLN A N 1
ATOM 717 C CA . GLN A 1 97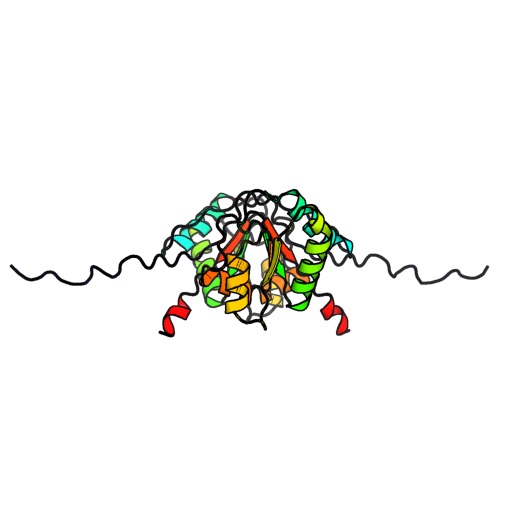 ? -4.375 -22.234 0.554 1 93.44 97 GLN A CA 1
ATOM 718 C C . GLN A 1 97 ? -3.559 -21.062 0.022 1 93.44 97 GLN A C 1
ATOM 720 O O . GLN A 1 97 ? -2.75 -21.219 -0.894 1 93.44 97 GLN A O 1
ATOM 725 N N . ASP A 1 98 ? -3.705 -19.891 0.595 1 94.88 98 ASP A N 1
ATOM 726 C CA . ASP A 1 98 ? -2.926 -18.734 0.202 1 94.88 98 ASP A CA 1
ATOM 727 C C . ASP A 1 98 ? -1.433 -18.969 0.424 1 94.88 98 ASP A C 1
ATOM 729 O O . ASP A 1 98 ? -0.61 -18.609 -0.424 1 94.88 98 ASP A O 1
ATOM 733 N N . GLN A 1 99 ? -1.158 -19.609 1.53 1 95.44 99 GLN A N 1
ATOM 734 C CA . GLN A 1 99 ? 0.24 -19.875 1.854 1 95.44 99 GLN A CA 1
ATOM 735 C C . GLN A 1 99 ? 0.875 -20.812 0.827 1 95.44 99 GLN A C 1
ATOM 737 O O . GLN A 1 99 ? 1.993 -20.562 0.369 1 95.44 99 GLN A O 1
ATOM 742 N N . ARG A 1 100 ? 0.172 -21.844 0.48 1 94.94 100 ARG A N 1
ATOM 743 C CA . ARG A 1 100 ? 0.661 -22.797 -0.505 1 94.94 100 ARG A CA 1
ATOM 744 C C . ARG A 1 100 ? 0.873 -22.141 -1.86 1 94.94 100 ARG A C 1
ATOM 746 O O . ARG A 1 100 ? 1.908 -22.328 -2.5 1 94.94 100 ARG A O 1
ATOM 753 N N . ILE A 1 101 ? -0.055 -21.375 -2.258 1 95.94 101 ILE A N 1
ATOM 754 C CA . ILE A 1 101 ? 0.017 -20.719 -3.559 1 95.94 101 ILE A CA 1
ATOM 755 C C . ILE A 1 101 ? 1.19 -19.734 -3.576 1 95.94 101 ILE A C 1
ATOM 757 O O . ILE A 1 101 ? 1.985 -19.734 -4.52 1 95.94 101 ILE A O 1
ATOM 761 N N . LEU A 1 102 ? 1.336 -18.953 -2.543 1 96.31 102 LEU A N 1
ATOM 762 C CA . LEU A 1 102 ? 2.418 -17.969 -2.473 1 96.31 102 LEU A CA 1
ATOM 763 C C . LEU A 1 102 ? 3.775 -18.672 -2.467 1 96.31 102 LEU A C 1
ATOM 765 O O . LEU A 1 102 ? 4.73 -18.172 -3.068 1 96.31 102 LEU A O 1
ATOM 769 N N . ALA A 1 103 ? 3.816 -19.812 -1.826 1 96.25 103 ALA A N 1
ATOM 770 C CA . ALA A 1 103 ? 5.062 -20.578 -1.741 1 96.25 103 ALA A CA 1
ATOM 771 C C . ALA A 1 103 ? 5.488 -21.094 -3.113 1 96.25 103 ALA A C 1
ATOM 773 O O . ALA A 1 103 ? 6.668 -21.359 -3.344 1 96.25 103 ALA A O 1
ATOM 774 N N . SER A 1 104 ? 4.562 -21.25 -4.023 1 96.88 104 SER A N 1
ATOM 775 C CA . SER A 1 104 ? 4.855 -21.766 -5.355 1 96.88 104 SER A CA 1
ATOM 776 C C . SER A 1 104 ? 5.473 -20.688 -6.242 1 96.88 104 SER A C 1
ATOM 778 O O . SER A 1 104 ? 5.926 -20.969 -7.355 1 96.88 104 SER A O 1
ATOM 780 N N . GLY A 1 105 ? 5.559 -19.438 -5.781 1 97.31 105 GLY A N 1
ATOM 781 C CA . GLY A 1 105 ? 6.086 -18.328 -6.566 1 97.31 105 GLY A CA 1
ATOM 782 C C . GLY A 1 105 ? 5.004 -17.516 -7.262 1 97.31 105 GLY A C 1
ATOM 783 O O . GLY A 1 105 ? 4.285 -18.047 -8.117 1 97.31 105 GLY A O 1
ATOM 784 N N . ILE A 1 106 ? 4.855 -16.297 -6.941 1 97.88 106 ILE A N 1
ATOM 785 C CA . ILE A 1 106 ? 3.855 -15.375 -7.465 1 97.88 106 ILE A CA 1
ATOM 786 C C . ILE A 1 106 ? 4.508 -14.031 -7.77 1 97.88 106 ILE A C 1
ATOM 788 O O . ILE A 1 106 ? 5.137 -13.43 -6.898 1 97.88 106 ILE A O 1
ATOM 792 N N . HIS A 1 107 ? 4.34 -13.562 -9.016 1 97.38 107 HIS A N 1
ATOM 793 C CA . HIS A 1 107 ? 4.957 -12.305 -9.422 1 97.38 107 HIS A CA 1
ATOM 794 C C . HIS A 1 107 ? 4.207 -11.109 -8.852 1 97.38 107 HIS A C 1
ATOM 796 O O . HIS A 1 107 ? 4.82 -10.109 -8.477 1 97.38 107 HIS A O 1
ATOM 802 N N . VAL A 1 108 ? 2.826 -11.258 -8.844 1 95.25 108 VAL A N 1
ATOM 803 C CA . VAL A 1 108 ? 1.963 -10.148 -8.438 1 95.25 108 VAL A CA 1
ATOM 804 C C . VAL A 1 108 ? 0.93 -10.648 -7.43 1 95.25 108 VAL A C 1
ATOM 806 O O . VAL A 1 108 ? 0.231 -11.633 -7.68 1 95.25 108 VAL A O 1
ATOM 809 N N . VAL A 1 109 ? 0.89 -9.992 -6.309 1 96 109 VAL A N 1
ATOM 810 C CA . VAL A 1 109 ? -0.174 -10.25 -5.344 1 96 109 VAL A CA 1
ATOM 811 C C . VAL A 1 109 ? -1.194 -9.109 -5.383 1 96 109 VAL A C 1
ATOM 813 O O . VAL A 1 109 ? -0.825 -7.938 -5.336 1 96 109 VAL A O 1
ATOM 816 N N . VAL A 1 110 ? -2.453 -9.508 -5.629 1 95 110 VAL A N 1
ATOM 817 C CA . VAL A 1 110 ? -3.596 -8.617 -5.461 1 95 110 VAL A CA 1
ATOM 818 C C . VAL A 1 110 ? -4.387 -9.016 -4.219 1 95 110 VAL A C 1
ATOM 820 O O . VAL A 1 110 ? -4.617 -10.203 -3.977 1 95 110 VAL A O 1
ATOM 823 N N . GLY A 1 111 ? -4.766 -7.977 -3.365 1 93.94 111 GLY A N 1
ATOM 824 C CA . GLY A 1 111 ? -5.531 -8.461 -2.227 1 93.94 111 GLY A CA 1
ATOM 825 C C . GLY A 1 111 ? -6.121 -7.34 -1.388 1 93.94 111 GLY A C 1
ATOM 826 O O . GLY A 1 111 ? -5.816 -6.168 -1.608 1 93.94 111 GLY A O 1
ATOM 827 N N . THR A 1 112 ? -6.953 -7.812 -0.521 1 92.75 112 THR A N 1
ATOM 828 C CA . THR A 1 112 ? -7.457 -6.898 0.499 1 92.75 112 THR A CA 1
ATOM 829 C C . THR A 1 112 ? -6.414 -6.684 1.594 1 92.75 112 THR A C 1
ATO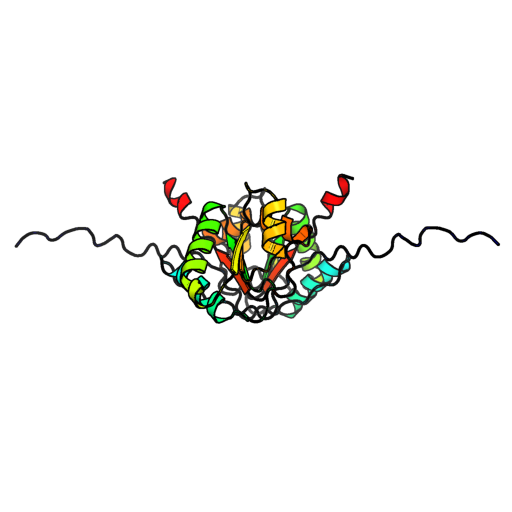M 831 O O . THR A 1 112 ? -5.625 -7.582 1.893 1 92.75 112 THR A O 1
ATOM 834 N N . PRO A 1 113 ? -6.461 -5.461 2.152 1 88.56 113 PRO A N 1
ATOM 835 C CA . PRO A 1 113 ? -5.41 -5.129 3.113 1 88.56 113 PRO A CA 1
ATOM 836 C C . PRO A 1 113 ? -5.32 -6.133 4.262 1 88.56 113 PRO A C 1
ATOM 838 O O . PRO A 1 113 ? -4.227 -6.59 4.605 1 88.56 113 PRO A O 1
ATOM 841 N N . GLY A 1 114 ? -6.492 -6.512 4.855 1 88.06 114 GLY A N 1
ATOM 842 C CA . GLY A 1 114 ? -6.48 -7.449 5.965 1 88.06 114 GLY A CA 1
ATOM 843 C C . GLY A 1 114 ? -5.727 -8.727 5.66 1 88.06 114 GLY A C 1
ATOM 844 O O . GLY A 1 114 ? -4.832 -9.125 6.41 1 88.06 114 GLY A O 1
ATOM 845 N N . ARG A 1 115 ? -6.012 -9.32 4.59 1 92.31 115 ARG A N 1
ATOM 846 C CA . ARG A 1 115 ? -5.391 -10.594 4.227 1 92.31 115 ARG A CA 1
ATOM 847 C C . ARG A 1 115 ? -3.928 -10.398 3.846 1 92.31 115 ARG A C 1
ATOM 849 O O . ARG A 1 115 ? -3.074 -11.211 4.207 1 92.31 115 ARG A O 1
ATOM 856 N N . VAL A 1 116 ? -3.637 -9.352 3.158 1 90.25 116 VAL A N 1
ATOM 857 C CA . VAL A 1 116 ? -2.26 -9.078 2.762 1 90.25 116 VAL A CA 1
ATOM 858 C C . VAL A 1 116 ? -1.395 -8.875 4.004 1 90.25 116 VAL A C 1
ATOM 860 O O . VAL A 1 116 ? -0.296 -9.43 4.102 1 90.25 116 VAL A O 1
ATOM 863 N N . PHE A 1 117 ? -1.922 -8.156 5.02 1 85.44 117 PHE A N 1
ATOM 864 C CA . PHE A 1 117 ? -1.184 -7.973 6.266 1 85.44 117 PHE A CA 1
ATOM 865 C C . PHE A 1 117 ? -0.961 -9.312 6.965 1 85.44 117 PHE A C 1
ATOM 867 O O . PHE A 1 117 ? 0.114 -9.555 7.516 1 85.44 117 PHE A O 1
ATOM 874 N N . ASP A 1 118 ? -1.968 -10.125 6.879 1 89.44 118 ASP A N 1
ATOM 875 C CA . ASP A 1 118 ? -1.856 -11.438 7.492 1 89.44 118 ASP A CA 1
ATOM 876 C C . ASP A 1 118 ? -0.751 -12.266 6.832 1 89.44 118 ASP A C 1
ATOM 878 O O . ASP A 1 118 ? 0.061 -12.883 7.52 1 89.44 118 ASP A O 1
ATOM 882 N N . MET A 1 119 ? -0.678 -12.188 5.539 1 90.88 119 MET A N 1
ATOM 883 C CA . MET A 1 119 ? 0.318 -12.953 4.801 1 90.88 119 MET A CA 1
ATOM 884 C C . MET A 1 119 ? 1.722 -12.414 5.051 1 90.88 119 MET A C 1
ATOM 886 O O . MET A 1 119 ? 2.689 -13.172 5.074 1 90.88 119 MET A O 1
ATOM 890 N N . LEU A 1 120 ? 1.791 -11.109 5.223 1 84.69 120 LEU A N 1
ATOM 891 C CA . LEU A 1 120 ? 3.074 -10.484 5.531 1 84.69 120 LEU A CA 1
ATOM 892 C C . LEU A 1 120 ? 3.541 -10.875 6.934 1 84.69 120 LEU A C 1
ATOM 894 O O . LEU A 1 120 ? 4.703 -11.234 7.125 1 84.69 120 LEU A O 1
ATOM 898 N N . ARG A 1 121 ? 2.645 -10.914 7.797 1 81.81 121 ARG A N 1
ATOM 899 C CA . ARG A 1 121 ? 2.951 -11.234 9.188 1 81.81 121 ARG A CA 1
ATOM 900 C C . ARG A 1 121 ? 3.439 -12.672 9.328 1 81.81 121 ARG A C 1
ATOM 902 O O . ARG A 1 121 ? 4.359 -12.945 10.102 1 81.81 121 ARG A O 1
ATOM 909 N N . ARG A 1 122 ? 2.869 -13.508 8.547 1 84.69 122 ARG A N 1
ATOM 910 C CA . ARG A 1 122 ? 3.197 -14.93 8.609 1 84.69 122 ARG A CA 1
ATOM 911 C C . ARG A 1 122 ? 4.434 -15.242 7.773 1 84.69 122 ARG A C 1
ATOM 913 O O . ARG A 1 122 ? 4.867 -16.391 7.711 1 84.69 122 ARG A O 1
ATOM 920 N N . GLN A 1 123 ? 4.898 -14.25 7.117 1 84.88 123 GLN A N 1
ATOM 921 C CA . GLN A 1 123 ? 6.066 -14.375 6.254 1 84.88 123 GLN A CA 1
ATOM 922 C C . GLN A 1 123 ? 5.777 -15.281 5.062 1 84.88 123 GLN A C 1
ATOM 924 O O . GLN A 1 123 ? 6.691 -15.891 4.5 1 84.88 123 GLN A O 1
ATOM 929 N N . SER A 1 124 ? 4.457 -15.469 4.852 1 91.75 124 SER A N 1
ATOM 930 C CA . SER A 1 124 ? 4.043 -16.188 3.648 1 91.75 124 SER A CA 1
ATOM 931 C C . SER A 1 124 ? 4.176 -15.32 2.406 1 91.75 124 SER A C 1
ATOM 933 O O . SER A 1 124 ? 4.359 -15.828 1.299 1 91.75 124 SER A O 1
ATOM 935 N N . LEU A 1 125 ? 4.055 -14.016 2.613 1 90.12 125 LEU A N 1
ATOM 936 C CA . LEU A 1 125 ? 4.387 -13.008 1.618 1 90.12 125 LEU A CA 1
ATOM 937 C C . LEU A 1 125 ? 5.625 -12.219 2.035 1 90.12 125 LEU A C 1
ATOM 939 O O . LEU A 1 125 ? 5.605 -11.516 3.045 1 90.12 125 LEU A O 1
ATOM 943 N N . GLN A 1 126 ? 6.617 -12.43 1.265 1 84.12 126 GLN A N 1
ATOM 944 C CA . GLN A 1 126 ? 7.859 -11.719 1.559 1 84.12 126 GLN A CA 1
ATOM 945 C C . GLN A 1 126 ? 7.984 -10.461 0.707 1 84.12 126 GLN A C 1
ATOM 947 O O . GLN A 1 126 ? 7.938 -10.531 -0.523 1 84.12 126 GLN A O 1
ATOM 952 N N . PRO A 1 127 ? 8.188 -9.352 1.349 1 80.62 127 PRO A N 1
ATOM 953 C CA . PRO A 1 127 ? 8.156 -8.078 0.613 1 80.62 127 PRO A CA 1
ATOM 954 C C . PRO A 1 127 ? 9.508 -7.73 -0.007 1 80.62 127 PRO A C 1
ATOM 956 O O . PRO A 1 127 ? 9.625 -6.711 -0.691 1 80.62 127 PRO A O 1
ATOM 959 N N . ASP A 1 128 ? 10.523 -8.539 0.06 1 75.94 128 ASP A N 1
ATOM 960 C CA . ASP A 1 128 ? 11.914 -8.195 -0.238 1 75.94 128 ASP A CA 1
ATOM 961 C C . ASP A 1 128 ? 12.07 -7.781 -1.699 1 75.94 128 ASP A C 1
ATOM 963 O O . ASP A 1 128 ? 12.906 -6.938 -2.023 1 75.94 128 ASP A O 1
ATOM 967 N N . HIS A 1 129 ? 11.25 -8.336 -2.508 1 81.38 129 HIS A N 1
ATOM 968 C CA . HIS A 1 129 ? 11.43 -8.102 -3.936 1 81.38 129 HIS A CA 1
ATOM 969 C C . HIS A 1 129 ? 10.289 -7.258 -4.5 1 81.38 129 HIS A C 1
ATOM 971 O O . HIS A 1 129 ? 10.188 -7.074 -5.715 1 81.38 129 HIS A O 1
ATOM 977 N N . ILE A 1 130 ? 9.383 -6.773 -3.584 1 83.69 130 ILE A N 1
ATOM 978 C CA . ILE A 1 130 ? 8.289 -5.934 -4.055 1 83.69 130 ILE A CA 1
ATOM 979 C C . ILE A 1 130 ? 8.82 -4.543 -4.395 1 83.69 130 ILE A C 1
ATOM 981 O O . ILE A 1 130 ? 9.367 -3.85 -3.529 1 83.69 130 ILE A O 1
ATOM 985 N N . LYS A 1 131 ? 8.562 -4.176 -5.672 1 77.06 131 LYS A N 1
ATOM 986 C CA . LYS A 1 131 ? 9.07 -2.893 -6.148 1 77.06 131 LYS A CA 1
ATOM 987 C C . LYS A 1 131 ? 7.938 -2.002 -6.641 1 77.06 131 LYS A C 1
ATOM 989 O O . LYS A 1 131 ? 8.125 -0.802 -6.852 1 77.06 131 LYS A O 1
ATOM 994 N N . MET A 1 132 ? 6.766 -2.652 -6.832 1 81.38 132 MET A N 1
ATOM 995 C CA . MET A 1 132 ? 5.605 -1.915 -7.324 1 81.38 132 MET A CA 1
ATOM 996 C C . MET A 1 132 ? 4.422 -2.062 -6.375 1 81.38 132 MET A C 1
ATOM 998 O O . MET A 1 132 ? 4.176 -3.148 -5.852 1 81.38 132 MET A O 1
ATOM 1002 N N . PHE A 1 133 ? 3.785 -0.858 -6.141 1 80.31 133 PHE A N 1
ATOM 1003 C CA . PHE A 1 133 ? 2.621 -0.832 -5.262 1 80.31 133 PHE A CA 1
ATOM 1004 C C . PHE A 1 133 ? 1.479 -0.049 -5.902 1 80.31 133 PHE A C 1
ATOM 1006 O O . PHE A 1 133 ? 1.69 1.042 -6.434 1 80.31 133 PHE A O 1
ATOM 1013 N N . VAL A 1 134 ? 0.268 -0.659 -5.902 1 82.56 134 VAL A N 1
ATOM 1014 C CA . VAL A 1 134 ? -0.923 0.003 -6.422 1 82.56 134 VAL A CA 1
ATOM 1015 C C . VAL A 1 134 ? -2.037 -0.038 -5.379 1 82.56 134 VAL A C 1
ATOM 1017 O O . VAL A 1 134 ? -2.277 -1.077 -4.762 1 82.56 134 VAL A O 1
ATOM 1020 N N . LEU A 1 135 ? -2.537 1.101 -5.105 1 82.06 135 LEU A N 1
ATOM 1021 C CA . LEU A 1 135 ? -3.777 1.196 -4.344 1 82.06 135 LEU A CA 1
ATOM 1022 C C . LEU A 1 135 ? -4.961 1.483 -5.266 1 82.06 135 LEU A C 1
ATOM 1024 O O . LEU A 1 135 ? -5.051 2.566 -5.844 1 82.06 135 LEU A O 1
ATOM 1028 N N . ASP A 1 136 ? -5.82 0.473 -5.469 1 78.81 136 ASP A N 1
ATOM 1029 C CA . ASP A 1 136 ? -6.988 0.673 -6.324 1 78.81 136 ASP A CA 1
ATOM 1030 C C . ASP A 1 136 ? -8.234 0.952 -5.492 1 78.81 136 ASP A C 1
ATOM 1032 O O . ASP A 1 136 ? -8.719 0.076 -4.77 1 78.81 136 ASP A O 1
ATOM 1036 N N . GLU A 1 137 ? -8.664 2.158 -5.574 1 73.56 137 GLU A N 1
ATOM 1037 C CA . GLU A 1 137 ? -9.812 2.57 -4.773 1 73.56 137 GLU A CA 1
ATOM 1038 C C . GLU A 1 137 ? -11.117 2.385 -5.543 1 73.56 137 GLU A C 1
ATOM 1040 O O . GLU A 1 137 ? -12.18 2.781 -5.07 1 73.56 137 GLU A O 1
ATOM 1045 N N . ASP A 1 138 ? -11.031 1.888 -6.789 1 62.94 138 ASP A N 1
ATOM 1046 C CA . ASP A 1 138 ? -12.219 1.822 -7.637 1 62.94 138 ASP A CA 1
ATOM 1047 C C . ASP A 1 138 ? -13.281 0.925 -7.016 1 62.94 138 ASP A C 1
ATOM 1049 O O . ASP A 1 138 ? -13 -0.214 -6.637 1 62.94 138 ASP A O 1
ATOM 1053 N N . ASP A 1 139 ? -14.109 1.338 -5.98 1 52.97 139 ASP A N 1
ATOM 1054 C CA . ASP A 1 139 ? -15.25 0.497 -5.613 1 52.97 139 ASP A CA 1
ATOM 1055 C C . ASP A 1 139 ? -16.453 0.782 -6.504 1 52.97 139 ASP A C 1
ATOM 1057 O O . ASP A 1 139 ? -17.031 1.87 -6.449 1 52.97 139 ASP A O 1
ATOM 1061 N N . LYS A 1 140 ? -16.531 0.321 -7.699 1 46.59 140 LYS A N 1
ATOM 1062 C CA . LYS A 1 140 ? -17.781 0.476 -8.445 1 46.59 140 LYS A CA 1
ATOM 1063 C C . LYS A 1 140 ? -18.984 0.251 -7.551 1 46.59 140 LYS A C 1
ATOM 1065 O O . LYS A 1 140 ? -20.109 0.611 -7.91 1 46.59 140 LYS A O 1
ATOM 1070 N N . MET A 1 141 ? -18.922 -0.698 -6.598 1 35.59 141 MET A N 1
ATOM 1071 C CA . MET A 1 141 ? -20.156 -1.096 -5.914 1 35.59 141 MET A CA 1
ATOM 1072 C C . MET A 1 141 ? -20.781 0.091 -5.191 1 35.59 141 MET A C 1
ATOM 1074 O O . MET A 1 141 ? -21.938 0.021 -4.758 1 35.59 141 MET A O 1
ATOM 1078 N N . LEU A 1 142 ? -19.906 1.048 -4.863 1 37.09 142 LEU A N 1
ATOM 1079 C CA . LEU A 1 142 ? -20.688 2.037 -4.125 1 37.09 142 LEU A CA 1
ATOM 1080 C C . LEU A 1 142 ? -21.656 2.771 -5.051 1 37.09 142 LEU A C 1
ATOM 1082 O O . LEU A 1 142 ? -22.438 3.607 -4.598 1 37.09 142 LEU A O 1
ATOM 1086 N N . SER A 1 143 ? -21.406 2.818 -6.25 1 32.91 143 SER A N 1
ATOM 1087 C CA . SER A 1 143 ? -22.469 3.469 -7.008 1 32.91 143 SER A CA 1
ATOM 1088 C C . SER A 1 143 ? -23.812 2.828 -6.723 1 32.91 143 SER A C 1
ATOM 1090 O O . SER A 1 143 ? -24.844 3.293 -7.215 1 32.91 143 SER A O 1
ATOM 1092 N N . ARG A 1 144 ? -23.891 1.687 -6.125 1 29.66 144 ARG A N 1
ATOM 1093 C CA . ARG A 1 144 ? -25.281 1.246 -6.074 1 29.66 144 ARG A CA 1
ATOM 1094 C C . ARG A 1 144 ? -26.078 2.039 -5.039 1 29.66 144 ARG A C 1
ATOM 1096 O O . ARG A 1 144 ? -27.281 1.861 -4.902 1 29.66 144 ARG A O 1
ATOM 1103 N N . ASP A 1 145 ? -25.406 2.465 -3.992 1 27.19 145 ASP A N 1
ATOM 1104 C CA . ASP A 1 145 ? -26.438 2.979 -3.094 1 27.19 145 ASP A CA 1
ATOM 1105 C C . ASP A 1 145 ? -26.969 4.316 -3.59 1 27.19 145 ASP A C 1
ATOM 1107 O O . ASP A 1 145 ? -27.844 4.918 -2.949 1 27.19 145 ASP A O 1
ATOM 1111 N N . THR A 1 146 ? -26.578 5.012 -4.656 1 25.03 146 THR A N 1
ATOM 1112 C CA . THR A 1 146 ? -27.656 5.977 -4.852 1 25.03 146 THR A CA 1
ATOM 1113 C C . THR A 1 146 ? -28.875 5.312 -5.48 1 25.03 146 THR A C 1
ATOM 1115 O O . THR A 1 146 ? -28.734 4.426 -6.328 1 25.03 146 THR A O 1
ATOM 1118 N N . MET B 1 1 ? -37.062 14.039 -40.938 1 21.86 1 MET B N 1
ATOM 1119 C CA . MET B 1 1 ? -35.938 14.664 -40.312 1 21.86 1 MET B CA 1
ATOM 1120 C C . MET B 1 1 ? -35.781 14.156 -38.875 1 21.86 1 MET B C 1
ATOM 1122 O O . MET B 1 1 ? -36.438 14.641 -37.969 1 21.86 1 MET B O 1
ATOM 1126 N N . VAL B 1 2 ? -35.938 12.945 -38.438 1 25.5 2 VAL B N 1
ATOM 1127 C CA . VAL B 1 2 ? -36.219 12.078 -37.281 1 25.5 2 VAL B CA 1
ATOM 1128 C C . VAL B 1 2 ? -35.094 12.211 -36.25 1 25.5 2 VAL B C 1
ATOM 1130 O O . VAL B 1 2 ? -33.906 12.18 -36.594 1 25.5 2 VAL B O 1
ATOM 1133 N N . CYS B 1 3 ? -35.406 12.789 -34.906 1 24.44 3 CYS B N 1
ATOM 1134 C CA . CYS B 1 3 ? -34.781 13.391 -33.75 1 24.44 3 CYS B CA 1
ATOM 1135 C C . CYS B 1 3 ? -33.812 12.398 -33.062 1 24.44 3 CYS B C 1
ATOM 1137 O O . CYS B 1 3 ? -34.281 11.398 -32.5 1 24.44 3 CYS B O 1
ATOM 1139 N N . SER B 1 4 ? -32.75 11.859 -33.656 1 29.39 4 SER B N 1
ATOM 1140 C CA . SER B 1 4 ? -31.703 10.883 -33.406 1 29.39 4 SER B CA 1
ATOM 1141 C C . SER B 1 4 ? -31.031 11.133 -32.062 1 29.39 4 SER B C 1
ATOM 1143 O O . SER B 1 4 ? -30.172 12.016 -31.938 1 29.39 4 SER B O 1
ATOM 1145 N N . VAL B 1 5 ? -31.734 11.227 -30.828 1 24.3 5 VAL B N 1
ATOM 1146 C CA . VAL B 1 5 ? -31.703 11.688 -29.453 1 24.3 5 VAL B CA 1
ATOM 1147 C C . VAL B 1 5 ? -30.406 11.227 -28.781 1 24.3 5 VAL B C 1
ATOM 1149 O O . VAL B 1 5 ? -29.688 10.391 -29.328 1 24.3 5 VAL B O 1
ATOM 1152 N N . GLY B 1 6 ? -30.484 10.766 -27.297 1 25.25 6 GLY B N 1
ATOM 1153 C CA . GLY B 1 6 ? -30.156 10.977 -25.906 1 25.25 6 GLY B CA 1
ATOM 1154 C C . GLY B 1 6 ? -28.969 10.148 -25.453 1 25.25 6 GLY B C 1
ATOM 1155 O O . GLY B 1 6 ? -28.75 9.969 -24.25 1 25.25 6 GLY B O 1
ATOM 1156 N N . PHE B 1 7 ? -28.516 9.172 -26.109 1 26.25 7 PHE B N 1
ATOM 1157 C CA . PHE B 1 7 ? -27.469 8.242 -25.703 1 26.25 7 PHE B CA 1
ATOM 1158 C C . PHE B 1 7 ? -26.188 8.984 -25.344 1 26.25 7 PHE B C 1
ATOM 1160 O O . PHE B 1 7 ? -25.141 8.367 -25.141 1 26.25 7 PHE B O 1
ATOM 1167 N N . GLU B 1 8 ? -26.031 10.242 -25.547 1 26.97 8 GLU B N 1
ATOM 1168 C CA . GLU B 1 8 ? -24.828 11.07 -25.484 1 26.97 8 GLU B CA 1
ATOM 1169 C C . GLU B 1 8 ? -24.219 11.047 -24.078 1 26.97 8 GLU B C 1
ATOM 1171 O O . GLU B 1 8 ? -23.016 11.227 -23.906 1 26.97 8 GLU B O 1
ATOM 1176 N N . LYS B 1 9 ? -25.062 11.469 -23.094 1 28.7 9 LYS B N 1
ATOM 1177 C CA . LYS B 1 9 ? -24.578 11.969 -21.812 1 28.7 9 LYS B CA 1
ATOM 1178 C C . LYS B 1 9 ? -23.828 10.883 -21.031 1 28.7 9 LYS B C 1
ATOM 1180 O O . LYS B 1 9 ? -24.125 10.617 -19.875 1 28.7 9 LYS B O 1
ATOM 1185 N N . LEU B 1 10 ? -23.938 9.664 -21.344 1 28.55 10 LEU B N 1
ATOM 1186 C CA . LEU B 1 10 ? -23.281 8.508 -20.75 1 28.55 10 LEU B CA 1
ATOM 1187 C C . LEU B 1 10 ? -21.812 8.805 -20.469 1 28.55 10 LEU B C 1
ATOM 1189 O O . LEU B 1 10 ? -21.016 7.883 -20.25 1 28.55 10 LEU B O 1
ATOM 1193 N N . SER B 1 11 ? -21.453 10.117 -20.703 1 25.73 11 SER B N 1
ATOM 1194 C CA . SER B 1 11 ? -20.078 10.625 -20.719 1 25.73 11 SER B CA 1
ATOM 1195 C C . SER B 1 11 ? -19.281 10.086 -19.547 1 25.73 11 SER B C 1
ATOM 1197 O O . SER B 1 11 ? -19.797 9.32 -18.719 1 25.73 11 SER B O 1
ATOM 1199 N N . ALA B 1 12 ? -18.531 11.188 -18.641 1 27.12 12 ALA B N 1
ATOM 1200 C CA . ALA B 1 12 ? -17.219 11.562 -18.094 1 27.12 12 ALA B CA 1
ATOM 1201 C C . ALA B 1 12 ? -17.016 10.961 -16.719 1 27.12 12 ALA B C 1
ATOM 1203 O O . ALA B 1 12 ? -16.141 11.398 -15.961 1 27.12 12 ALA B O 1
ATOM 1204 N N . ILE B 1 13 ? -17.844 10.453 -16.062 1 25.84 13 ILE B N 1
ATOM 1205 C CA . ILE B 1 13 ? -17.609 10 -14.688 1 25.84 13 ILE B CA 1
ATOM 1206 C C . ILE B 1 13 ? -16.297 9.227 -14.625 1 25.84 13 ILE B C 1
ATOM 1208 O O . ILE B 1 13 ? -16.219 8.094 -15.102 1 25.84 13 ILE B O 1
ATOM 1212 N N . GLN B 1 14 ? -15.289 9.75 -15.156 1 27.8 14 GLN B N 1
ATOM 1213 C CA . GLN B 1 14 ? -13.875 9.43 -15.039 1 27.8 14 GLN B CA 1
ATOM 1214 C C . GLN B 1 14 ? -13.523 9.016 -13.609 1 27.8 14 GLN B C 1
ATOM 1216 O O . GLN B 1 14 ? -13.344 9.867 -12.734 1 27.8 14 GLN B O 1
ATOM 1221 N N . GLN B 1 15 ? -14.398 8.375 -12.875 1 30.33 15 GLN B N 1
ATOM 1222 C CA . GLN B 1 15 ? -14.094 7.957 -11.516 1 30.33 15 GLN B CA 1
ATOM 1223 C C . GLN B 1 15 ? -12.664 7.418 -11.414 1 30.33 15 GLN B C 1
ATOM 1225 O O . GLN B 1 15 ? -12.336 6.398 -12.016 1 30.33 15 GLN B O 1
ATOM 1230 N N . ARG B 1 16 ? -11.742 8.305 -11.398 1 30.58 16 ARG B N 1
ATOM 1231 C CA . ARG B 1 16 ? -10.297 8.164 -11.367 1 30.58 16 ARG B CA 1
ATOM 1232 C C . ARG B 1 16 ? -9.852 7.281 -10.211 1 30.58 16 ARG B C 1
ATOM 1234 O O . ARG B 1 16 ? -10.18 7.555 -9.047 1 30.58 16 ARG B O 1
ATOM 1241 N N . GLY B 1 17 ? -10.273 6.129 -10.164 1 35.44 17 GLY B N 1
ATOM 1242 C CA . GLY B 1 17 ? -9.602 5.34 -9.141 1 35.44 17 GLY B CA 1
ATOM 1243 C C . GLY B 1 17 ? -8.125 5.664 -9.008 1 35.44 17 GLY B C 1
ATOM 1244 O O . GLY B 1 17 ? -7.434 5.832 -10.016 1 35.44 17 GLY B O 1
ATOM 1245 N N . ILE B 1 18 ? -7.906 6.672 -8.172 1 35.34 18 ILE B N 1
ATOM 1246 C CA . ILE B 1 18 ? -6.543 7.109 -7.891 1 35.34 18 ILE B CA 1
ATOM 1247 C C . ILE B 1 18 ? -5.668 5.895 -7.578 1 35.34 18 ILE B C 1
ATOM 1249 O O . ILE B 1 18 ? -6.016 5.074 -6.727 1 35.34 18 ILE B O 1
ATOM 1253 N N . VAL B 1 19 ? -5.316 5.227 -8.539 1 40.09 19 VAL B N 1
ATOM 1254 C CA . VAL B 1 19 ? -4.305 4.227 -8.219 1 40.09 19 VAL B CA 1
ATOM 1255 C C . VAL B 1 19 ? -2.996 4.922 -7.84 1 40.09 19 VAL B C 1
ATOM 1257 O O . VAL B 1 19 ? -2.346 5.535 -8.695 1 40.09 19 VAL B O 1
ATOM 1260 N N . PRO B 1 20 ? -3.002 5.5 -6.566 1 42.25 20 PRO B N 1
ATOM 1261 C CA . PRO B 1 20 ? -1.665 6.027 -6.281 1 42.25 20 PRO B CA 1
ATOM 1262 C C . PRO B 1 20 ? -0.552 5.082 -6.73 1 42.25 20 PRO B C 1
ATOM 1264 O O . PRO B 1 20 ? -0.632 3.873 -6.504 1 42.25 20 PRO B O 1
ATOM 1267 N N . PHE B 1 21 ? -0.209 5.379 -7.93 1 40.06 21 PHE B N 1
ATOM 1268 C CA . PHE B 1 21 ? 0.978 4.738 -8.484 1 40.06 21 PHE B CA 1
ATOM 1269 C C . PHE B 1 21 ? 2.246 5.395 -7.949 1 40.06 21 PHE B C 1
ATOM 1271 O O . PHE B 1 21 ? 2.381 6.621 -7.988 1 40.06 21 PHE B O 1
ATOM 1278 N N . CYS B 1 22 ? 2.721 5.105 -6.738 1 38.19 22 CYS B N 1
ATOM 1279 C CA . CYS B 1 22 ? 3.898 5.766 -6.18 1 38.19 22 CYS B CA 1
ATOM 1280 C C . CYS B 1 22 ? 5.051 5.75 -7.176 1 38.19 22 CYS B C 1
ATOM 1282 O O . CYS B 1 22 ? 5.484 4.684 -7.617 1 38.19 22 CYS B O 1
ATOM 1284 N N . LYS B 1 23 ? 5.281 6.766 -8.008 1 36.75 23 LYS B N 1
ATOM 1285 C CA . LYS B 1 23 ? 6.453 7.133 -8.797 1 36.75 23 LYS B CA 1
ATOM 1286 C C . LYS B 1 23 ? 7.617 7.535 -7.902 1 36.75 23 LYS B C 1
ATOM 1288 O O . LYS B 1 23 ? 7.465 8.383 -7.02 1 36.75 23 LYS B O 1
ATOM 1293 N N . GLY B 1 24 ? 8.883 6.863 -8.148 1 36.34 24 GLY B N 1
ATOM 1294 C CA . GLY B 1 24 ? 10.117 7.289 -7.508 1 36.34 24 GLY B CA 1
ATOM 1295 C C . GLY B 1 24 ? 10.188 6.902 -6.043 1 36.34 24 GLY B C 1
ATOM 1296 O O . GLY B 1 24 ? 10.789 7.617 -5.234 1 36.34 24 GLY B O 1
ATOM 1297 N N . LEU B 1 25 ? 9.375 6.148 -5.754 1 38.91 25 LEU B N 1
ATOM 1298 C CA . LEU B 1 25 ? 9.352 5.918 -4.312 1 38.91 25 LEU B CA 1
ATOM 1299 C C . LEU B 1 25 ? 10.664 5.32 -3.83 1 38.91 25 LEU B C 1
ATOM 1301 O O . LEU B 1 25 ? 11.188 4.379 -4.438 1 38.91 25 LEU B O 1
ATOM 1305 N N . ASP B 1 26 ? 11.531 6.203 -3.381 1 35.94 26 ASP B N 1
ATOM 1306 C CA . ASP B 1 26 ? 12.68 5.75 -2.598 1 35.94 26 ASP B CA 1
ATOM 1307 C C . ASP B 1 26 ? 12.25 4.754 -1.521 1 35.94 26 ASP B C 1
ATOM 1309 O O . ASP B 1 26 ? 11.25 4.969 -0.835 1 35.94 26 ASP B O 1
ATOM 1313 N N . VAL B 1 27 ? 12.383 3.539 -1.925 1 39.88 27 VAL B N 1
ATOM 1314 C CA . VAL B 1 27 ? 12.188 2.439 -0.986 1 39.88 27 VAL B CA 1
ATOM 1315 C C . VAL B 1 27 ? 12.977 2.705 0.294 1 39.88 27 VAL B C 1
ATOM 1317 O O . VAL B 1 27 ? 14.195 2.885 0.254 1 39.88 27 VAL B O 1
ATOM 1320 N N . ILE B 1 28 ? 12.453 3.326 1.297 1 41.47 28 ILE B N 1
ATOM 1321 C CA . ILE B 1 28 ? 13.18 3.234 2.557 1 41.47 28 ILE B CA 1
ATOM 1322 C C . ILE B 1 28 ? 13.391 1.769 2.926 1 41.47 28 ILE B C 1
ATOM 1324 O O . ILE B 1 28 ? 12.445 0.975 2.902 1 41.47 28 ILE B O 1
ATOM 1328 N N . GLN B 1 29 ? 14.508 1.239 2.451 1 38.84 29 GLN B N 1
ATOM 1329 C CA . GLN B 1 29 ? 14.984 -0.114 2.713 1 38.84 29 GLN B CA 1
ATOM 1330 C C . GLN B 1 29 ? 14.414 -0.653 4.023 1 38.84 29 GLN B C 1
ATOM 1332 O O . GLN B 1 29 ? 13.945 0.116 4.863 1 38.84 29 GLN B O 1
ATOM 1337 N N . GLN B 1 30 ? 14.453 -2.082 3.988 1 41.91 30 GLN B N 1
ATOM 1338 C CA . GLN B 1 30 ? 14.117 -2.977 5.09 1 41.91 30 GLN B CA 1
ATOM 1339 C C . GLN B 1 30 ? 14.664 -2.445 6.414 1 41.91 30 GLN B C 1
ATOM 1341 O O . GLN B 1 30 ? 15.867 -2.215 6.551 1 41.91 30 GLN B O 1
ATOM 1346 N N . ALA B 1 31 ? 13.711 -1.677 7.016 1 40.06 31 ALA B N 1
ATOM 1347 C CA . ALA B 1 31 ? 14.188 -1.399 8.367 1 40.06 31 ALA B CA 1
ATOM 1348 C C . ALA B 1 31 ? 14.367 -2.689 9.164 1 40.06 31 ALA B C 1
ATOM 1350 O O . ALA B 1 31 ? 13.586 -3.635 9.008 1 40.06 31 ALA B O 1
ATOM 1351 N N . GLN B 1 32 ? 15.531 -3.109 9.453 1 38.47 32 GLN B N 1
ATOM 1352 C CA . GLN B 1 32 ? 15.867 -4.188 10.375 1 38.47 32 GLN B CA 1
ATOM 1353 C C . GLN B 1 32 ? 14.875 -4.246 11.531 1 38.47 32 GLN B C 1
ATOM 1355 O O . GLN B 1 32 ? 14.312 -3.225 11.93 1 38.47 32 GLN B O 1
ATOM 1360 N N . SER B 1 33 ? 14.305 -5.426 11.977 1 38.53 33 SER B N 1
ATOM 1361 C CA . SER B 1 33 ? 13.531 -5.918 13.117 1 38.53 33 SER B CA 1
ATOM 1362 C C . SER B 1 33 ? 14.023 -5.309 14.422 1 38.53 33 SER B C 1
ATOM 1364 O O . SER B 1 33 ? 15.211 -5.02 14.57 1 38.53 33 SER B O 1
ATOM 1366 N N . GLY B 1 34 ? 13.164 -4.438 15.172 1 41.41 34 GLY B N 1
ATOM 1367 C CA . GLY B 1 34 ? 13.227 -3.855 16.5 1 41.41 34 GLY B CA 1
ATOM 1368 C C . GLY B 1 34 ? 12.75 -2.418 16.547 1 41.41 34 GLY B C 1
ATOM 1369 O O . GLY B 1 34 ? 12.242 -1.894 15.555 1 41.41 34 GLY B O 1
ATOM 1370 N N . THR B 1 35 ? 12.367 -1.828 17.859 1 49.09 35 THR B N 1
ATOM 1371 C CA . THR B 1 35 ? 12.156 -0.42 18.188 1 49.09 35 THR B CA 1
ATOM 1372 C C . THR B 1 35 ? 12.898 0.474 17.188 1 49.09 35 THR B C 1
ATOM 1374 O O . THR B 1 35 ? 12.43 1.564 16.859 1 49.09 35 THR B O 1
ATOM 1377 N N . GLY B 1 36 ? 13.57 -0.262 16.469 1 62.59 36 GLY B N 1
ATOM 1378 C CA . GLY B 1 36 ? 14.453 0.448 15.555 1 62.59 36 GLY B CA 1
ATOM 1379 C C . GLY B 1 36 ? 13.914 0.518 14.133 1 62.59 36 GLY B C 1
ATOM 1380 O O . GLY B 1 36 ? 14.234 1.446 13.391 1 62.59 36 GLY B O 1
ATOM 1381 N N . LYS B 1 37 ? 12.727 -0.241 13.938 1 71.44 37 LYS B N 1
ATOM 1382 C CA . LYS B 1 37 ? 12.234 -0.293 12.562 1 71.44 37 LYS B CA 1
ATOM 1383 C C . LYS B 1 37 ? 11.398 0.941 12.227 1 71.44 37 LYS B C 1
ATOM 1385 O O . LYS B 1 37 ? 11.594 1.563 11.188 1 71.44 37 LYS B O 1
ATOM 1390 N N . THR B 1 38 ? 10.516 1.246 13.242 1 81.31 38 THR B N 1
ATOM 1391 C CA . THR B 1 38 ? 9.625 2.383 13.023 1 81.31 38 THR B CA 1
ATOM 1392 C C . THR B 1 38 ? 10.43 3.67 12.859 1 81.31 38 THR B C 1
ATOM 1394 O O . THR B 1 38 ? 10.195 4.438 11.922 1 81.31 38 THR B O 1
ATOM 1397 N N . ALA B 1 39 ? 11.453 3.82 13.758 1 83.81 39 ALA B N 1
ATOM 1398 C CA . ALA B 1 39 ? 12.273 5.027 13.688 1 83.81 39 ALA B CA 1
ATOM 1399 C C . ALA B 1 39 ? 13.062 5.074 12.383 1 83.81 39 ALA B C 1
ATOM 1401 O O . ALA B 1 39 ? 13.242 6.145 11.797 1 83.81 39 ALA B O 1
ATOM 1402 N N . THR B 1 40 ? 13.391 3.928 11.922 1 81 40 THR B N 1
ATOM 1403 C CA . THR B 1 40 ? 14.219 3.842 10.727 1 81 40 THR B CA 1
ATOM 1404 C C . THR B 1 40 ? 13.43 4.266 9.492 1 81 40 THR B C 1
ATOM 1406 O O . THR B 1 40 ? 13.867 5.125 8.727 1 81 40 THR B O 1
ATOM 1409 N N . PHE B 1 41 ? 12.188 3.697 9.344 1 82 41 PHE B N 1
ATOM 1410 C CA . PHE B 1 41 ? 11.492 4.102 8.125 1 82 41 PHE B CA 1
ATOM 1411 C C . PHE B 1 41 ? 10.953 5.523 8.258 1 82 41 PHE B C 1
ATOM 1413 O O . PHE B 1 41 ? 10.859 6.254 7.27 1 82 41 PHE B O 1
ATOM 1420 N N . CYS B 1 42 ? 10.609 5.91 9.523 1 87.75 42 CYS B N 1
ATOM 1421 C CA . CYS B 1 42 ? 10.203 7.297 9.711 1 87.75 42 CYS B CA 1
ATOM 1422 C C . CYS B 1 42 ? 11.32 8.258 9.297 1 87.75 42 CYS B C 1
ATOM 1424 O O . CYS B 1 42 ? 11.078 9.211 8.562 1 87.75 42 CYS B O 1
ATOM 1426 N N . SER B 1 43 ? 12.547 7.941 9.734 1 86.44 43 SER B N 1
ATOM 1427 C CA . SER B 1 43 ? 13.695 8.781 9.383 1 86.44 43 SER B CA 1
ATOM 1428 C C . SER B 1 43 ? 13.93 8.789 7.879 1 86.44 43 SER B C 1
ATOM 1430 O O . SER B 1 43 ? 14.219 9.836 7.297 1 86.44 43 SER B O 1
ATOM 1432 N N . GLY B 1 44 ? 13.812 7.605 7.293 1 83.88 44 GLY B N 1
ATOM 1433 C CA . GLY B 1 44 ? 13.969 7.504 5.848 1 83.88 44 GLY B CA 1
ATOM 1434 C C . GLY B 1 44 ? 12.984 8.367 5.082 1 83.88 44 GLY B C 1
ATOM 1435 O O . GLY B 1 44 ? 13.352 9.039 4.121 1 83.88 44 GLY B O 1
ATOM 1436 N N . ILE B 1 45 ? 11.742 8.344 5.539 1 86.31 45 ILE B N 1
ATOM 1437 C CA . ILE B 1 45 ? 10.703 9.148 4.906 1 86.31 45 ILE B CA 1
ATOM 1438 C C . ILE B 1 45 ? 11.023 10.633 5.09 1 86.31 45 ILE B C 1
ATOM 1440 O O . ILE B 1 45 ? 11.016 11.398 4.125 1 86.31 45 ILE B O 1
ATOM 1444 N N . LEU B 1 46 ? 11.398 11.031 6.289 1 90.44 46 LEU B N 1
ATOM 1445 C CA . LEU B 1 46 ? 11.625 12.43 6.629 1 90.44 46 LEU B CA 1
ATOM 1446 C C . LEU B 1 46 ? 12.758 13.023 5.797 1 90.44 46 LEU B C 1
ATOM 1448 O O . LEU B 1 46 ? 12.703 14.188 5.406 1 90.44 46 LEU B O 1
ATOM 1452 N N . GLN B 1 47 ? 13.711 12.227 5.465 1 85.69 47 GLN B N 1
ATOM 1453 C CA . GLN B 1 47 ? 14.883 12.688 4.738 1 85.69 47 GLN B CA 1
ATOM 1454 C C . GLN B 1 47 ? 14.578 12.883 3.256 1 85.69 47 GLN B C 1
ATOM 1456 O O . GLN B 1 47 ? 15.281 13.609 2.561 1 85.69 47 GLN B O 1
ATOM 1461 N N . GLN B 1 48 ? 13.531 12.32 2.852 1 84.06 48 GLN B N 1
ATOM 1462 C CA . GLN B 1 48 ? 13.281 12.32 1.414 1 84.06 48 GLN B CA 1
ATOM 1463 C C . GLN B 1 48 ? 12.18 13.312 1.052 1 84.06 48 GLN B C 1
ATOM 1465 O O . GLN B 1 48 ? 11.938 13.578 -0.128 1 84.06 48 GLN B O 1
ATOM 1470 N N . LEU B 1 49 ? 11.508 13.898 1.987 1 89 49 LEU B N 1
ATOM 1471 C CA . LEU B 1 49 ? 10.406 14.82 1.732 1 89 49 LEU B CA 1
ATOM 1472 C C . LEU B 1 49 ? 10.922 16.125 1.119 1 89 49 LEU B C 1
ATOM 1474 O O . LEU B 1 49 ? 12.008 16.594 1.467 1 89 49 LEU B O 1
ATOM 1478 N N . ASP B 1 50 ? 10.195 16.672 0.142 1 93.94 50 ASP B N 1
ATOM 1479 C CA . ASP B 1 50 ? 10.328 18.062 -0.291 1 93.94 50 ASP B CA 1
ATOM 1480 C C . ASP B 1 50 ? 9.445 18.984 0.545 1 93.94 50 ASP B C 1
ATOM 1482 O O . ASP B 1 50 ? 8.234 19.062 0.326 1 93.94 50 ASP B O 1
ATOM 1486 N N . TYR B 1 51 ? 10.016 19.734 1.463 1 96.38 51 TYR B N 1
ATOM 1487 C CA . TYR B 1 51 ? 9.266 20.516 2.439 1 96.38 51 TYR B CA 1
ATOM 1488 C C . TYR B 1 51 ? 8.766 21.828 1.827 1 96.38 51 TYR B C 1
ATOM 1490 O O . TYR B 1 51 ? 8.016 22.562 2.463 1 96.38 51 TYR B O 1
ATOM 1498 N N . SER B 1 52 ? 9.102 22.031 0.52 1 97.06 52 SER B N 1
ATOM 1499 C CA . SER B 1 52 ? 8.539 23.172 -0.181 1 97.06 52 SER B CA 1
ATOM 1500 C C . SER B 1 52 ? 7.133 22.875 -0.693 1 97.06 52 SER B C 1
ATOM 1502 O O . SER B 1 52 ? 6.391 23.781 -1.068 1 97.06 52 SER B O 1
ATOM 1504 N N . LEU B 1 53 ? 6.773 21.672 -0.691 1 96.19 53 LEU B N 1
ATOM 1505 C CA . LEU B 1 53 ? 5.441 21.219 -1.089 1 96.19 53 LEU B CA 1
ATOM 1506 C C . LEU B 1 53 ? 4.578 20.938 0.133 1 96.19 53 LEU B C 1
ATOM 1508 O O . LEU B 1 53 ? 5.059 20.375 1.123 1 96.19 53 LEU B O 1
ATOM 1512 N N . THR B 1 54 ? 3.275 21.234 -0.019 1 96.25 54 THR B N 1
ATOM 1513 C CA . THR B 1 54 ? 2.369 20.969 1.095 1 96.25 54 THR B CA 1
ATOM 1514 C C . THR B 1 54 ? 1.588 19.688 0.865 1 96.25 54 THR B C 1
ATOM 1516 O O . THR B 1 54 ? 0.957 19.156 1.786 1 96.25 54 THR B O 1
ATOM 1519 N N . GLU B 1 55 ? 1.696 19.125 -0.327 1 93.69 55 GLU B N 1
ATOM 1520 C CA . GLU B 1 55 ? 0.954 17.922 -0.698 1 93.69 55 GLU B CA 1
ATOM 1521 C C . GLU B 1 55 ? 1.526 16.688 -0.013 1 93.69 55 GLU B C 1
ATOM 1523 O O . GLU B 1 55 ? 2.713 16.656 0.321 1 93.69 55 GLU B O 1
ATOM 1528 N N . CYS B 1 56 ? 0.666 15.719 0.127 1 93.12 56 CYS B N 1
ATOM 1529 C CA . CYS B 1 56 ? 1.1 14.453 0.704 1 93.12 56 CYS B CA 1
ATOM 1530 C C . CYS B 1 56 ? 2.098 13.75 -0.209 1 93.12 56 CYS B C 1
ATOM 1532 O O . CYS B 1 56 ? 1.84 13.578 -1.401 1 93.12 56 CYS B O 1
ATOM 1534 N N . GLN B 1 57 ? 3.238 13.352 0.359 1 87 57 GLN B N 1
ATOM 1535 C CA . GLN B 1 57 ? 4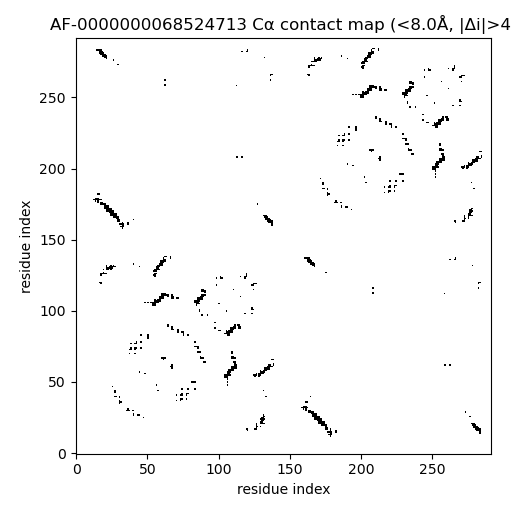.301 12.758 -0.443 1 87 57 GLN B CA 1
ATOM 1536 C C . GLN B 1 57 ? 4.586 11.328 0.002 1 87 57 GLN B C 1
ATOM 1538 O O . GLN B 1 57 ? 5.254 10.57 -0.709 1 87 57 GLN B O 1
ATOM 1543 N N . ALA B 1 58 ? 4.098 10.891 1.244 1 88.31 58 ALA B N 1
ATOM 1544 C CA . ALA B 1 58 ? 4.336 9.555 1.776 1 88.31 58 ALA B CA 1
ATOM 1545 C C . ALA B 1 58 ? 3.076 8.992 2.434 1 88.31 58 ALA B C 1
ATOM 1547 O O . ALA B 1 58 ? 2.352 9.719 3.119 1 88.31 58 ALA B O 1
ATOM 1548 N N . LEU B 1 59 ? 2.832 7.691 2.193 1 89 59 LEU B N 1
ATOM 1549 C CA . LEU B 1 59 ? 1.7 6.973 2.771 1 89 59 LEU B CA 1
ATOM 1550 C C . LEU B 1 59 ? 2.174 5.75 3.549 1 89 59 LEU B C 1
ATOM 1552 O O . LEU B 1 59 ? 2.898 4.91 3.014 1 89 59 LEU B O 1
ATOM 1556 N N . VAL B 1 60 ? 1.807 5.723 4.805 1 89.06 60 VAL B N 1
ATOM 1557 C CA . VAL B 1 60 ? 2.109 4.582 5.664 1 89.06 60 VAL B CA 1
ATOM 1558 C C . VAL B 1 60 ? 0.813 3.877 6.062 1 89.06 60 VAL B C 1
ATOM 1560 O O . VAL B 1 60 ? -0.068 4.484 6.672 1 89.06 60 VAL B O 1
ATOM 1563 N N . LEU B 1 61 ? 0.704 2.641 5.68 1 88.94 61 LEU B N 1
ATOM 1564 C CA . LEU B 1 61 ? -0.463 1.864 6.082 1 88.94 61 LEU B CA 1
ATOM 1565 C C . LEU B 1 61 ? -0.142 0.989 7.289 1 88.94 61 LEU B C 1
ATOM 1567 O O . LEU B 1 61 ? 0.88 0.299 7.309 1 88.94 61 LEU B O 1
ATOM 1571 N N . ALA B 1 62 ? -1.016 1.083 8.281 1 88.62 62 ALA B N 1
ATOM 1572 C CA . ALA B 1 62 ? -0.939 0.263 9.484 1 88.62 62 ALA B CA 1
ATOM 1573 C C . ALA B 1 62 ? -2.234 -0.513 9.703 1 88.62 62 ALA B C 1
ATOM 1575 O O . ALA B 1 62 ? -3.322 -0.016 9.398 1 88.62 62 ALA B O 1
ATOM 1576 N N . PRO B 1 63 ? -2.137 -1.682 10.266 1 86.25 63 PRO B N 1
ATOM 1577 C CA . PRO B 1 63 ? -3.318 -2.539 10.383 1 86.25 63 PRO B CA 1
ATOM 1578 C C . PRO B 1 63 ? -4.297 -2.045 11.445 1 86.25 63 PRO B C 1
ATOM 1580 O O . PRO B 1 63 ? -5.488 -2.369 11.391 1 86.25 63 PRO B O 1
ATOM 1583 N N . THR B 1 64 ? -3.801 -1.275 12.469 1 89.12 64 THR B N 1
ATOM 1584 C CA . THR B 1 64 ? -4.684 -0.858 13.547 1 89.12 64 THR B CA 1
ATOM 1585 C C . THR B 1 64 ? -4.586 0.648 13.773 1 89.12 64 THR B C 1
ATOM 1587 O O . THR B 1 64 ? -3.6 1.277 13.391 1 89.12 64 THR B O 1
ATOM 1590 N N . HIS B 1 65 ? -5.684 1.15 14.438 1 92 65 HIS B N 1
ATOM 1591 C CA . HIS B 1 65 ? -5.711 2.562 14.805 1 92 65 HIS B CA 1
ATOM 1592 C C . HIS B 1 65 ? -4.551 2.918 15.727 1 92 65 HIS B C 1
ATOM 1594 O O . HIS B 1 65 ? -3.893 3.943 15.539 1 92 65 HIS B O 1
ATOM 1600 N N . GLU B 1 66 ? -4.246 2.109 16.609 1 90 66 GLU B N 1
ATOM 1601 C CA . GLU B 1 66 ? -3.23 2.34 17.641 1 90 66 GLU B CA 1
ATOM 1602 C C . GLU B 1 66 ? -1.838 2.43 17.016 1 90 66 GLU B C 1
ATOM 1604 O O . GLU B 1 66 ? -1.064 3.332 17.344 1 90 66 GLU B O 1
ATOM 1609 N N . LEU B 1 67 ? -1.594 1.485 16.156 1 87.94 67 LEU B N 1
ATOM 1610 C CA . LEU B 1 67 ? -0.285 1.493 15.516 1 87.94 67 LEU B CA 1
ATOM 1611 C C . LEU B 1 67 ? -0.11 2.738 14.648 1 87.94 67 LEU B C 1
ATOM 1613 O O . LEU B 1 67 ? 0.961 3.348 14.641 1 87.94 67 LEU B O 1
ATOM 1617 N N . ALA B 1 68 ? -1.157 3.111 13.945 1 93.25 68 ALA B N 1
ATOM 1618 C CA . ALA B 1 68 ? -1.092 4.312 13.117 1 93.25 68 ALA B CA 1
ATOM 1619 C C . ALA B 1 68 ? -0.771 5.543 13.961 1 93.25 68 ALA B C 1
ATOM 1621 O O . ALA B 1 68 ? 0.081 6.352 13.586 1 93.25 68 ALA B O 1
ATOM 1622 N N . GLN B 1 69 ? -1.405 5.668 15.078 1 94.56 69 GLN B N 1
ATOM 1623 C CA . GLN B 1 69 ? -1.198 6.809 15.961 1 94.56 69 GLN B CA 1
ATOM 1624 C C . GLN B 1 69 ? 0.212 6.805 16.547 1 94.56 69 GLN B C 1
ATOM 1626 O O . GLN B 1 69 ? 0.822 7.859 16.719 1 94.56 69 GLN B O 1
ATOM 1631 N N . GLN B 1 70 ? 0.724 5.648 16.859 1 92.5 70 GLN B N 1
ATOM 1632 C CA . GLN B 1 70 ? 2.088 5.539 17.359 1 92.5 70 GLN B CA 1
ATOM 1633 C C . GLN B 1 70 ? 3.102 5.977 16.312 1 92.5 70 GLN B C 1
ATOM 1635 O O . GLN B 1 70 ? 4.059 6.691 16.625 1 92.5 70 GLN B O 1
ATOM 1640 N N . ILE B 1 71 ? 2.912 5.508 15.094 1 92.38 71 ILE B N 1
ATOM 1641 C CA . ILE B 1 71 ? 3.803 5.891 14 1 92.38 71 ILE B CA 1
ATOM 1642 C C . ILE B 1 71 ? 3.766 7.402 13.812 1 92.38 71 ILE B C 1
ATOM 1644 O O . ILE B 1 71 ? 4.809 8.039 13.625 1 92.38 71 ILE B O 1
ATOM 1648 N N . GLU B 1 72 ? 2.533 7.984 13.883 1 96.56 72 GLU B N 1
ATOM 1649 C CA . GLU B 1 72 ? 2.4 9.438 13.773 1 96.56 72 GLU B CA 1
ATOM 1650 C C . GLU B 1 72 ? 3.205 10.148 14.859 1 96.56 72 GLU B C 1
ATOM 1652 O O . GLU B 1 72 ? 3.904 11.125 14.578 1 96.56 72 GLU B O 1
ATOM 1657 N N . LYS B 1 73 ? 3.141 9.695 16.078 1 96.75 73 LYS B N 1
ATOM 1658 C CA . LYS B 1 73 ? 3.863 10.305 17.188 1 96.75 73 LYS B CA 1
ATOM 1659 C C . LYS B 1 73 ? 5.371 10.25 16.953 1 96.75 73 LYS B C 1
ATOM 1661 O O . LYS B 1 73 ? 6.074 11.242 17.141 1 96.75 73 LYS B O 1
ATOM 1666 N N . VAL B 1 74 ? 5.879 9.07 16.531 1 93.06 74 VAL B N 1
ATOM 1667 C CA . VAL B 1 74 ? 7.305 8.898 16.266 1 93.06 74 VAL B CA 1
ATOM 1668 C C . VAL B 1 74 ? 7.738 9.852 15.148 1 93.06 74 VAL B C 1
ATOM 1670 O O . VAL B 1 74 ? 8.766 10.531 15.266 1 93.06 74 VAL B O 1
ATOM 1673 N N . MET B 1 75 ? 6.906 9.906 14.078 1 95.62 75 MET B N 1
ATOM 1674 C CA . MET B 1 75 ? 7.207 10.766 12.938 1 95.62 75 MET B CA 1
ATOM 1675 C C . MET B 1 75 ? 7.242 12.234 13.352 1 95.62 75 MET B C 1
ATOM 1677 O O . MET B 1 75 ? 8.125 12.984 12.93 1 95.62 75 MET B O 1
ATOM 1681 N N . ARG B 1 76 ? 6.332 12.68 14.234 1 97.5 76 ARG B N 1
ATOM 1682 C CA . ARG B 1 76 ? 6.266 14.062 14.703 1 97.5 76 ARG B CA 1
ATOM 1683 C C . ARG B 1 76 ? 7.484 14.414 15.547 1 97.5 76 ARG B C 1
ATOM 1685 O O . ARG B 1 76 ? 8.078 15.484 15.375 1 97.5 76 ARG B O 1
ATOM 1692 N N . VAL B 1 77 ? 7.863 13.5 16.359 1 97 77 VAL B N 1
ATOM 1693 C CA . VAL B 1 77 ? 9 13.758 17.234 1 97 77 VAL B CA 1
ATOM 1694 C C . VAL B 1 77 ? 10.281 13.859 16.422 1 97 77 VAL B C 1
ATOM 1696 O O . VAL B 1 77 ? 11.055 14.805 16.578 1 97 77 VAL B O 1
ATOM 1699 N N . LEU B 1 78 ? 10.5 12.984 15.523 1 94.25 78 LEU B N 1
ATOM 1700 C CA . LEU B 1 78 ? 11.719 12.922 14.727 1 94.25 78 LEU B CA 1
ATOM 1701 C C . LEU B 1 78 ? 11.781 14.078 13.734 1 94.25 78 LEU B C 1
ATOM 1703 O O . LEU B 1 78 ? 12.867 14.555 13.398 1 94.25 78 LEU B O 1
ATOM 1707 N N . GLY B 1 79 ? 10.586 14.539 13.297 1 97.19 79 GLY B N 1
ATOM 1708 C CA . GLY B 1 79 ? 10.555 15.477 12.188 1 97.19 79 GLY B CA 1
ATOM 1709 C C . GLY B 1 79 ? 10.18 16.891 12.609 1 97.19 79 GLY B C 1
ATOM 1710 O O . GLY B 1 79 ? 10 17.766 11.766 1 97.19 79 GLY B O 1
ATOM 1711 N N . ASP B 1 80 ? 10.016 17.109 13.93 1 96.5 80 ASP B N 1
ATOM 1712 C CA . ASP B 1 80 ? 9.547 18.406 14.438 1 96.5 80 ASP B CA 1
ATOM 1713 C C . ASP B 1 80 ? 10.438 19.547 13.945 1 96.5 80 ASP B C 1
ATOM 1715 O O . ASP B 1 80 ? 9.938 20.562 13.469 1 96.5 80 ASP B O 1
ATOM 1719 N N . TYR B 1 81 ? 11.703 19.359 13.984 1 95.69 81 TYR B N 1
ATOM 1720 C CA . TYR B 1 81 ? 12.648 20.406 13.648 1 95.69 81 TYR B CA 1
ATOM 1721 C C . TYR B 1 81 ? 12.617 20.703 12.148 1 95.69 81 TYR B C 1
ATOM 1723 O O . TYR B 1 81 ? 13.094 21.75 11.711 1 95.69 81 TYR B O 1
ATOM 1731 N N . LEU B 1 82 ? 12.133 19.812 11.297 1 96.56 82 LEU B N 1
ATOM 1732 C CA . LEU B 1 82 ? 12.039 19.984 9.852 1 96.56 82 LEU B CA 1
ATOM 1733 C C . LEU B 1 82 ? 10.719 20.641 9.469 1 96.56 82 LEU B C 1
ATOM 1735 O O . LEU B 1 82 ? 10.547 21.078 8.328 1 96.56 82 LEU B O 1
ATOM 1739 N N . GLY B 1 83 ? 9.766 20.734 10.438 1 97.25 83 GLY B N 1
ATOM 1740 C CA . GLY B 1 83 ? 8.453 21.281 10.133 1 97.25 83 GLY B CA 1
ATOM 1741 C C . GLY B 1 83 ? 7.535 20.297 9.445 1 97.25 83 GLY B C 1
ATOM 1742 O O . GLY B 1 83 ? 6.688 20.672 8.641 1 97.25 83 GLY B O 1
ATOM 1743 N N . VAL B 1 84 ? 7.746 19 9.742 1 97.94 84 VAL B N 1
ATOM 1744 C CA . VAL B 1 84 ? 6.945 17.969 9.086 1 97.94 84 VAL B CA 1
ATOM 1745 C C . VAL B 1 84 ? 5.496 18.062 9.562 1 97.94 84 VAL B C 1
ATOM 1747 O O . VAL B 1 84 ? 5.234 18.297 10.742 1 97.94 84 VAL B O 1
ATOM 1750 N N . LYS B 1 85 ? 4.535 17.969 8.625 1 98.31 85 LYS B N 1
ATOM 1751 C CA . LYS B 1 85 ? 3.121 17.766 8.93 1 98.31 85 LYS B CA 1
ATOM 1752 C C . LYS B 1 85 ? 2.701 16.328 8.664 1 98.31 85 LYS B C 1
ATOM 1754 O O . LYS B 1 85 ? 2.773 15.859 7.523 1 98.31 85 LYS B O 1
ATOM 1759 N N . VAL B 1 86 ? 2.332 15.641 9.727 1 98.12 86 VAL B N 1
ATOM 1760 C CA . VAL B 1 86 ? 1.923 14.242 9.648 1 98.12 86 VAL B CA 1
ATOM 1761 C C . VAL B 1 86 ? 0.533 14.078 10.258 1 98.12 86 VAL B C 1
ATOM 1763 O O . VAL B 1 86 ? 0.215 14.703 11.273 1 98.12 86 VAL B O 1
ATOM 1766 N N . HIS B 1 87 ? -0.288 13.211 9.625 1 97.62 87 HIS B N 1
ATOM 1767 C CA . HIS B 1 87 ? -1.641 13 10.133 1 97.62 87 HIS B CA 1
ATOM 1768 C C . HIS B 1 87 ? -2.031 11.531 10.07 1 97.62 87 HIS B C 1
ATOM 1770 O O . HIS B 1 87 ? -1.851 10.875 9.047 1 97.62 87 HIS B O 1
ATOM 1776 N N . ALA B 1 88 ? -2.504 11.039 11.258 1 96.19 88 ALA B N 1
ATOM 1777 C CA . ALA B 1 88 ? -3.055 9.688 11.312 1 96.19 88 ALA B CA 1
ATOM 1778 C C . ALA B 1 88 ? -4.523 9.68 10.906 1 96.19 88 ALA B C 1
ATOM 1780 O O . ALA B 1 88 ? -5.375 10.227 11.609 1 96.19 88 ALA B O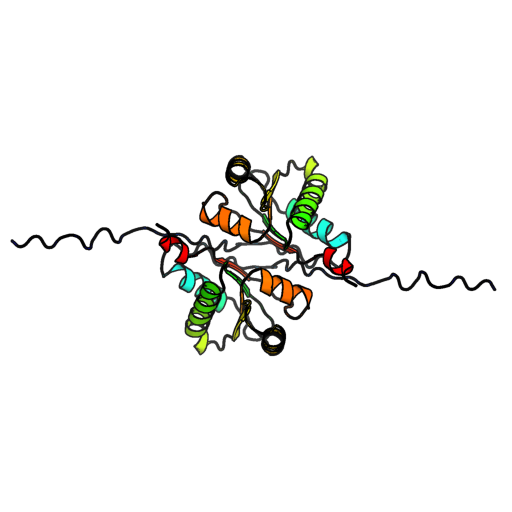 1
ATOM 1781 N N . CYS B 1 89 ? -4.762 9.062 9.703 1 93.81 89 CYS B N 1
ATOM 1782 C CA . CYS B 1 89 ? -6.117 8.891 9.195 1 93.81 89 CYS B CA 1
ATOM 1783 C C . CYS B 1 89 ? -6.699 7.555 9.648 1 93.81 89 CYS B C 1
ATOM 1785 O O . CYS B 1 89 ? -6.531 6.539 8.969 1 93.81 89 CYS B O 1
ATOM 1787 N N . VAL B 1 90 ? -7.34 7.566 10.789 1 90.19 90 VAL B N 1
ATOM 1788 C CA . VAL B 1 90 ? -7.832 6.324 11.375 1 90.19 90 VAL B CA 1
ATOM 1789 C C . VAL B 1 90 ? -9.328 6.449 11.672 1 90.19 90 VAL B C 1
ATOM 1791 O O . VAL B 1 90 ? -9.867 7.559 11.719 1 90.19 90 VAL B O 1
ATOM 1794 N N . GLY B 1 91 ? -9.977 5.297 11.602 1 76.44 91 GLY B N 1
ATOM 1795 C CA . GLY B 1 91 ? -11.383 5.309 11.969 1 76.44 91 GLY B CA 1
ATOM 1796 C C . GLY B 1 91 ? -11.633 5.832 13.375 1 76.44 91 GLY B C 1
ATOM 1797 O O . GLY B 1 91 ? -10.688 6.074 14.125 1 76.44 91 GLY B O 1
ATOM 1798 N N . GLY B 1 92 ? -12.836 6.215 13.695 1 73.94 92 GLY B N 1
ATOM 1799 C CA . GLY B 1 92 ? -13.25 6.695 15 1 73.94 92 GLY B CA 1
ATOM 1800 C C . GLY B 1 92 ? -13.32 8.211 15.086 1 73.94 92 GLY B C 1
ATOM 1801 O O . GLY B 1 92 ? -13.836 8.758 16.062 1 73.94 92 GLY B O 1
ATOM 1802 N N . THR B 1 93 ? -12.672 8.828 14.18 1 72.56 93 THR B N 1
ATOM 1803 C CA . THR B 1 93 ? -12.812 10.273 14.078 1 72.56 93 THR B CA 1
ATOM 1804 C C . THR B 1 93 ? -13.75 10.641 12.93 1 72.56 93 THR B C 1
ATOM 1806 O O . THR B 1 93 ? -14.039 9.812 12.062 1 72.56 93 THR B O 1
ATOM 1809 N N . SER B 1 94 ? -14.25 11.805 13.07 1 86.38 94 SER B N 1
ATOM 1810 C CA . SER B 1 94 ? -15.148 12.258 12.016 1 86.38 94 SER B CA 1
ATOM 1811 C C . SER B 1 94 ? -14.422 12.391 10.68 1 86.38 94 SER B C 1
ATOM 1813 O O . SER B 1 94 ? -13.266 12.812 10.641 1 86.38 94 SER B O 1
ATOM 1815 N N . VAL B 1 95 ? -15.086 11.945 9.648 1 89.38 95 VAL B N 1
ATOM 1816 C CA . VAL B 1 95 ? -14.617 12.078 8.273 1 89.38 95 VAL B CA 1
ATOM 1817 C C . VAL B 1 95 ? -14.32 13.547 7.973 1 89.38 95 VAL B C 1
ATOM 1819 O O . VAL B 1 95 ? -13.305 13.867 7.355 1 89.38 95 VAL B O 1
ATOM 1822 N N . ARG B 1 96 ? -15.117 14.406 8.477 1 92.44 96 ARG B N 1
ATOM 1823 C CA . ARG B 1 96 ? -14.977 15.836 8.227 1 92.44 96 ARG B CA 1
ATOM 1824 C C . ARG B 1 96 ? -13.688 16.375 8.836 1 92.44 96 ARG B C 1
ATOM 1826 O O . ARG B 1 96 ? -13.031 17.234 8.242 1 92.44 96 ARG B O 1
ATOM 1833 N N . GLN B 1 97 ? -13.383 15.883 9.984 1 93.31 97 GLN B N 1
ATOM 1834 C CA . GLN B 1 97 ? -12.141 16.297 10.633 1 93.31 97 GLN B CA 1
ATOM 1835 C C . GLN B 1 97 ? -10.922 15.883 9.812 1 93.31 97 GLN B C 1
ATOM 1837 O O . GLN B 1 97 ? -10.016 16.688 9.586 1 93.31 97 GLN B O 1
ATOM 1842 N N . ASP B 1 98 ? -10.891 14.688 9.305 1 94.88 98 ASP B N 1
ATOM 1843 C CA . ASP B 1 98 ? -9.805 14.219 8.453 1 94.88 98 ASP B CA 1
ATOM 1844 C C . ASP B 1 98 ? -9.711 15.047 7.18 1 94.88 98 ASP B C 1
ATOM 1846 O O . ASP B 1 98 ? -8.609 15.414 6.75 1 94.88 98 ASP B O 1
ATOM 1850 N N . GLN B 1 99 ? -10.875 15.367 6.672 1 95.38 99 GLN B N 1
ATOM 1851 C CA . GLN B 1 99 ? -10.906 16.141 5.441 1 95.38 99 GLN B CA 1
ATOM 1852 C C . GLN B 1 99 ? -10.312 17.531 5.656 1 95.38 99 GLN B C 1
ATOM 1854 O O . GLN B 1 99 ? -9.523 18.016 4.84 1 95.38 99 GLN B O 1
ATOM 1859 N N . ARG B 1 100 ? -10.703 18.172 6.73 1 94.94 100 ARG B N 1
ATOM 1860 C CA . ARG B 1 100 ? -10.195 19.5 7.059 1 94.94 100 ARG B CA 1
ATOM 1861 C C . ARG B 1 100 ? -8.688 19.469 7.266 1 94.94 100 ARG B C 1
ATOM 1863 O O . ARG B 1 100 ? -7.969 20.328 6.742 1 94.94 100 ARG B O 1
ATOM 1870 N N . ILE B 1 101 ? -8.227 18.531 7.973 1 95.94 101 ILE B N 1
ATOM 1871 C CA . ILE B 1 101 ? -6.805 18.422 8.273 1 95.94 101 ILE B CA 1
ATOM 1872 C C . ILE B 1 101 ? -6.02 18.188 6.988 1 95.94 101 ILE B C 1
ATOM 1874 O O . ILE B 1 101 ? -5.016 18.859 6.73 1 95.94 101 ILE B O 1
ATOM 1878 N N . LEU B 1 102 ? -6.477 17.281 6.16 1 96.25 102 LEU B N 1
ATOM 1879 C CA . LEU B 1 102 ? -5.789 16.969 4.91 1 96.25 102 LEU B CA 1
ATOM 1880 C C . LEU B 1 102 ? -5.766 18.188 3.988 1 96.25 102 LEU B C 1
ATOM 1882 O O . LEU B 1 102 ? -4.777 18.422 3.291 1 96.25 102 LEU B O 1
ATOM 1886 N N . ALA B 1 103 ? -6.836 18.953 4.039 1 96.19 103 ALA B N 1
ATOM 1887 C CA . ALA B 1 103 ? -6.941 20.141 3.193 1 96.19 103 ALA B CA 1
ATOM 1888 C C . ALA B 1 103 ? -5.918 21.188 3.604 1 96.19 103 ALA B C 1
ATOM 1890 O O . ALA B 1 103 ? -5.547 22.047 2.799 1 96.19 103 ALA B O 1
ATOM 1891 N N . SER B 1 104 ? -5.477 21.172 4.836 1 96.88 104 SER B N 1
ATOM 1892 C CA . SER B 1 104 ? -4.523 22.156 5.34 1 96.88 104 SER B CA 1
ATOM 1893 C C . SER B 1 104 ? -3.105 21.844 4.871 1 96.88 104 SER B C 1
ATOM 1895 O O . SER B 1 104 ? -2.191 22.641 5.07 1 96.88 104 SER B O 1
ATOM 1897 N N . GLY B 1 105 ? -2.877 20.719 4.203 1 97.25 105 GLY B N 1
ATOM 1898 C CA . GLY B 1 105 ? -1.553 20.312 3.764 1 97.25 105 GLY B CA 1
ATOM 1899 C C . GLY B 1 105 ? -0.875 19.344 4.723 1 97.25 105 GLY B C 1
ATOM 1900 O O . GLY B 1 105 ? -0.602 19.703 5.871 1 97.25 105 GLY B O 1
ATOM 1901 N N . ILE B 1 106 ? -0.601 18.172 4.312 1 97.88 106 ILE B N 1
ATOM 1902 C CA . ILE B 1 106 ? 0.013 17.094 5.094 1 97.88 106 ILE B CA 1
ATOM 1903 C C . ILE B 1 106 ? 1.079 16.391 4.254 1 97.88 106 ILE B C 1
ATOM 1905 O O . ILE B 1 106 ? 0.798 15.922 3.15 1 97.88 106 ILE B O 1
ATOM 1909 N N . HIS B 1 107 ? 2.305 16.328 4.801 1 97.31 107 HIS B N 1
ATOM 1910 C CA . HIS B 1 107 ? 3.406 15.711 4.066 1 97.31 107 HIS B CA 1
ATOM 1911 C C . HIS B 1 107 ? 3.291 14.188 4.066 1 97.31 107 HIS B C 1
ATOM 1913 O O . HIS B 1 107 ? 3.613 13.539 3.068 1 97.31 107 HIS B O 1
ATOM 1919 N N . VAL B 1 108 ? 2.859 13.656 5.27 1 95.31 108 VAL B N 1
ATOM 1920 C CA . VAL B 1 108 ? 2.814 12.211 5.465 1 95.31 108 VAL B CA 1
ATOM 1921 C C . VAL B 1 108 ? 1.458 11.812 6.043 1 95.31 108 VAL B C 1
ATOM 1923 O O . VAL B 1 108 ? 1.016 12.367 7.047 1 95.31 108 VAL B O 1
ATOM 1926 N N . VAL B 1 109 ? 0.817 10.891 5.371 1 96 109 VAL B N 1
ATOM 1927 C CA . VAL B 1 109 ? -0.397 10.297 5.918 1 96 109 VAL B CA 1
ATOM 1928 C C . VAL B 1 109 ? -0.097 8.891 6.434 1 96 109 VAL B C 1
ATOM 1930 O O . VAL B 1 109 ? 0.514 8.086 5.73 1 96 109 VAL B O 1
ATOM 1933 N N . VAL B 1 110 ? -0.417 8.703 7.734 1 95 110 VAL B N 1
ATOM 1934 C CA . VAL B 1 110 ? -0.436 7.371 8.336 1 95 110 VAL B CA 1
ATOM 1935 C C . VAL B 1 110 ? -1.879 6.934 8.578 1 95 110 VAL B C 1
ATOM 1937 O O . VAL B 1 110 ? -2.705 7.727 9.031 1 95 110 VAL B O 1
ATOM 1940 N N . GLY B 1 111 ? -2.201 5.629 8.188 1 93.94 111 GLY B N 1
ATOM 1941 C CA . GLY B 1 111 ? -3.586 5.297 8.484 1 93.94 111 GLY B CA 1
ATOM 1942 C C . GLY B 1 111 ? -3.912 3.834 8.25 1 93.94 111 GLY B C 1
ATOM 1943 O O . GLY B 1 111 ? -3.09 3.086 7.723 1 93.94 111 GLY B O 1
ATOM 1944 N N . THR B 1 112 ? -5.082 3.559 8.719 1 92.69 112 THR B N 1
ATOM 1945 C CA . THR B 1 112 ? -5.633 2.246 8.398 1 92.69 112 THR B CA 1
ATOM 1946 C C . THR B 1 112 ? -6.18 2.219 6.973 1 92.69 112 THR B C 1
ATOM 1948 O O . THR B 1 112 ? -6.652 3.236 6.465 1 92.69 112 THR B O 1
ATOM 1951 N N . PRO B 1 113 ? -6.086 1.015 6.375 1 88.56 113 PRO B N 1
ATOM 1952 C CA . PRO B 1 113 ? -6.461 0.941 4.961 1 88.56 113 PRO B CA 1
ATOM 1953 C C . PRO B 1 113 ? -7.875 1.451 4.695 1 88.56 113 PRO B C 1
ATOM 1955 O O . PRO B 1 113 ? -8.086 2.238 3.77 1 88.56 113 PRO B O 1
ATOM 1958 N N . GLY B 1 114 ? -8.859 1.019 5.539 1 87.94 114 GLY B N 1
ATOM 1959 C CA . GLY B 1 114 ? -10.234 1.448 5.336 1 87.94 114 GLY B CA 1
ATOM 1960 C C . GLY B 1 114 ? -10.383 2.955 5.242 1 87.94 114 GLY B C 1
ATOM 1961 O O . GLY B 1 114 ? -10.969 3.469 4.285 1 87.94 114 GLY B O 1
ATOM 1962 N N . ARG B 1 115 ? -9.844 3.635 6.141 1 92.12 115 ARG B N 1
ATOM 1963 C CA . ARG B 1 115 ? -9.977 5.086 6.184 1 92.12 115 ARG B CA 1
ATOM 1964 C C . ARG B 1 115 ? -9.172 5.742 5.062 1 92.12 115 ARG B C 1
ATOM 1966 O O . ARG B 1 115 ? -9.641 6.703 4.441 1 92.12 115 ARG B O 1
ATOM 1973 N N . VAL B 1 116 ? -8.023 5.234 4.785 1 90.19 116 VAL B N 1
ATOM 1974 C CA . VAL B 1 116 ? -7.195 5.789 3.719 1 90.19 116 VAL B CA 1
ATOM 1975 C C . VAL B 1 116 ? -7.914 5.645 2.379 1 90.19 116 VAL B C 1
ATOM 1977 O O . VAL B 1 116 ? -7.969 6.59 1.59 1 90.19 116 VAL B O 1
ATOM 1980 N N . PHE B 1 117 ? -8.562 4.484 2.16 1 85.25 117 PHE B N 1
ATOM 1981 C CA . PHE B 1 117 ? -9.328 4.289 0.934 1 85.25 117 PHE B CA 1
ATOM 1982 C C . PHE B 1 117 ? -10.492 5.27 0.859 1 85.25 117 PHE B C 1
ATOM 1984 O O . PHE B 1 117 ? -10.789 5.809 -0.209 1 85.25 117 PHE B O 1
ATOM 1991 N N . ASP B 1 118 ? -11.07 5.488 1.993 1 89.31 118 ASP B N 1
ATOM 1992 C CA . ASP B 1 118 ? -12.18 6.43 2.045 1 89.31 118 ASP B CA 1
ATOM 1993 C C . ASP B 1 118 ? -11.727 7.836 1.664 1 89.31 118 ASP B C 1
ATOM 1995 O O . ASP B 1 118 ? -12.383 8.516 0.873 1 89.31 118 ASP B O 1
ATOM 1999 N N . MET B 1 119 ? -10.586 8.227 2.148 1 90.81 119 MET B N 1
ATOM 2000 C CA . MET B 1 119 ? -10.062 9.562 1.882 1 90.81 119 MET B CA 1
ATOM 2001 C C . MET B 1 119 ? -9.648 9.703 0.422 1 90.81 119 MET B C 1
ATOM 2003 O O . MET B 1 119 ? -9.773 10.781 -0.162 1 90.81 119 MET B O 1
ATOM 2007 N N . LEU B 1 120 ? -9.156 8.602 -0.119 1 84.38 120 LEU B N 1
ATOM 2008 C CA . LEU B 1 120 ? -8.789 8.602 -1.53 1 84.38 120 LEU B CA 1
ATOM 2009 C C . LEU B 1 120 ? -10.023 8.695 -2.418 1 84.38 120 LEU B C 1
ATOM 2011 O O . LEU B 1 120 ? -10.055 9.484 -3.367 1 84.38 120 LEU B O 1
ATOM 2015 N N . ARG B 1 121 ? -11 8.031 -2.025 1 81.62 121 ARG B N 1
ATOM 2016 C CA . ARG B 1 121 ? -12.234 8 -2.797 1 81.62 121 ARG B CA 1
ATOM 2017 C C . ARG B 1 121 ? -12.906 9.367 -2.816 1 81.62 121 ARG B C 1
ATOM 2019 O O . ARG B 1 121 ? -13.453 9.781 -3.842 1 81.62 121 ARG B O 1
ATOM 2026 N N . ARG B 1 122 ? -12.805 10.039 -1.734 1 84.56 122 ARG B N 1
ATOM 2027 C CA . ARG B 1 122 ? -13.445 11.336 -1.591 1 84.56 122 ARG B CA 1
ATOM 2028 C C . ARG B 1 122 ? -12.57 12.445 -2.158 1 84.56 122 ARG B C 1
ATOM 2030 O O . ARG B 1 122 ? -12.945 13.625 -2.125 1 84.56 122 ARG B O 1
ATOM 2037 N N . GLN B 1 123 ? -11.43 12.07 -2.572 1 84.69 123 GLN B N 1
ATOM 2038 C CA . GLN B 1 123 ? -10.461 13 -3.137 1 84.69 123 GLN B CA 1
ATOM 2039 C C . GLN B 1 123 ? -9.969 13.984 -2.082 1 84.69 123 GLN B C 1
ATOM 2041 O O . GLN B 1 123 ? -9.539 15.094 -2.41 1 84.69 123 GLN B O 1
ATOM 2046 N N . SER B 1 124 ? -10.219 13.586 -0.812 1 91.62 124 SER B N 1
ATOM 2047 C CA . SER B 1 124 ? -9.656 14.359 0.289 1 91.62 124 SER B CA 1
ATOM 2048 C C . SER B 1 124 ? -8.164 14.094 0.446 1 91.62 124 SER B C 1
ATOM 2050 O O . SER B 1 124 ? -7.422 14.953 0.941 1 91.62 124 SER B O 1
ATOM 2052 N N . LEU B 1 125 ? -7.754 12.891 0.048 1 90 125 LEU B N 1
ATOM 2053 C CA . LEU B 1 125 ? -6.352 12.523 -0.11 1 90 125 LEU B CA 1
ATOM 2054 C C . LEU B 1 125 ? -6 12.336 -1.583 1 90 125 LEU B C 1
ATOM 2056 O O . LEU B 1 125 ? -6.516 11.43 -2.236 1 90 125 LEU B O 1
ATOM 2060 N N . GLN B 1 126 ? -5.195 13.234 -2.008 1 83.94 126 GLN B N 1
ATOM 2061 C CA . GLN B 1 126 ? -4.777 13.148 -3.402 1 83.94 126 GLN B CA 1
ATOM 2062 C C . GLN B 1 126 ? -3.43 12.438 -3.531 1 83.94 126 GLN B C 1
ATOM 2064 O O . GLN B 1 126 ? -2.445 12.852 -2.916 1 83.94 126 GLN B O 1
ATOM 2069 N N . PRO B 1 127 ? -3.391 11.422 -4.34 1 80.5 127 PRO B N 1
ATOM 2070 C CA . PRO B 1 127 ? -2.182 10.594 -4.391 1 80.5 127 PRO B CA 1
ATOM 2071 C C . PRO B 1 127 ? -1.136 11.141 -5.363 1 80.5 127 PRO B C 1
ATOM 2073 O O . PRO B 1 127 ? -0.044 10.578 -5.48 1 80.5 127 PRO B O 1
ATOM 2076 N N . ASP B 1 128 ? -1.313 12.273 -5.988 1 75.62 128 ASP B N 1
ATOM 2077 C CA . ASP B 1 128 ? -0.535 12.742 -7.129 1 75.62 128 ASP B CA 1
ATOM 2078 C C . ASP B 1 128 ? 0.931 12.938 -6.75 1 75.62 128 ASP B C 1
ATOM 2080 O O . ASP B 1 128 ? 1.822 12.734 -7.578 1 75.62 128 ASP B O 1
ATOM 2084 N N . HIS B 1 129 ? 1.14 13.258 -5.531 1 81.19 129 HIS B N 1
ATOM 2085 C CA . HIS B 1 129 ? 2.5 13.594 -5.125 1 81.19 129 HIS B CA 1
ATOM 2086 C C . HIS B 1 129 ? 3.07 12.539 -4.184 1 81.19 129 HIS B C 1
ATOM 2088 O O . HIS B 1 129 ? 4.148 12.727 -3.613 1 81.19 129 HIS B O 1
ATOM 2094 N N . ILE B 1 130 ? 2.291 11.422 -3.996 1 83.62 130 ILE B N 1
ATOM 2095 C CA . ILE B 1 130 ? 2.797 10.352 -3.135 1 83.62 130 ILE B CA 1
ATOM 2096 C C . ILE B 1 130 ? 3.881 9.57 -3.869 1 83.62 130 ILE B C 1
ATOM 2098 O O . ILE B 1 130 ? 3.629 8.992 -4.926 1 83.62 130 ILE B O 1
ATOM 2102 N N . LYS B 1 131 ? 5.066 9.555 -3.184 1 77 131 LYS B N 1
ATOM 2103 C CA . LYS B 1 131 ? 6.211 8.898 -3.807 1 77 131 LYS B CA 1
ATOM 2104 C C . LYS B 1 131 ? 6.75 7.777 -2.916 1 77 131 LYS B C 1
ATOM 2106 O O . LYS B 1 131 ? 7.551 6.953 -3.363 1 77 131 LYS B O 1
ATOM 2111 N N . MET B 1 132 ? 6.293 7.812 -1.65 1 81.56 132 MET B N 1
ATOM 2112 C CA . MET B 1 132 ? 6.754 6.812 -0.688 1 81.56 132 MET B CA 1
ATOM 2113 C C . MET B 1 132 ? 5.574 6.074 -0.066 1 81.56 132 MET B C 1
ATOM 2115 O O . MET B 1 132 ? 4.547 6.68 0.247 1 81.56 132 MET B O 1
ATOM 2119 N N . PHE B 1 133 ? 5.781 4.703 -0.002 1 80.44 133 PHE B N 1
ATOM 2120 C CA . PHE B 1 133 ? 4.75 3.852 0.581 1 80.44 133 PHE B CA 1
ATOM 2121 C C . PHE B 1 133 ? 5.355 2.867 1.572 1 80.44 133 PHE B C 1
ATOM 2123 O O . PHE B 1 133 ? 6.379 2.24 1.286 1 80.44 133 PHE B O 1
ATOM 2130 N N . VAL B 1 134 ? 4.742 2.795 2.773 1 82.81 134 VAL B N 1
ATOM 2131 C CA . VAL B 1 134 ? 5.18 1.848 3.795 1 82.81 134 VAL B CA 1
ATOM 2132 C C . VAL B 1 134 ? 3.988 1.023 4.281 1 82.81 134 VAL B C 1
ATOM 2134 O O . VAL B 1 134 ? 2.912 1.566 4.535 1 82.81 134 VAL B O 1
ATOM 2137 N N . LEU B 1 135 ? 4.168 -0.236 4.223 1 82.19 135 LEU B N 1
ATOM 2138 C CA . LEU B 1 135 ? 3.242 -1.144 4.895 1 82.19 135 LEU B CA 1
ATOM 2139 C C . LEU B 1 135 ? 3.836 -1.655 6.203 1 82.19 135 LEU B C 1
ATOM 2141 O O . LEU B 1 135 ? 4.809 -2.414 6.191 1 82.19 135 LEU B O 1
ATOM 2145 N N . ASP B 1 136 ? 3.307 -1.164 7.34 1 79.06 136 ASP B N 1
ATOM 2146 C CA . ASP B 1 136 ? 3.814 -1.612 8.633 1 79.06 136 ASP B CA 1
ATOM 2147 C C . ASP B 1 136 ? 2.92 -2.699 9.227 1 79.06 136 ASP B C 1
ATOM 2149 O O . ASP B 1 136 ? 1.774 -2.436 9.594 1 79.06 136 ASP B O 1
ATOM 2153 N N . GLU B 1 137 ? 3.434 -3.865 9.242 1 73.75 137 GLU B N 1
ATOM 2154 C CA . GLU B 1 137 ? 2.652 -5 9.719 1 73.75 137 GLU B CA 1
ATOM 2155 C C . GLU B 1 137 ? 2.873 -5.23 11.211 1 73.75 137 GLU B C 1
ATOM 2157 O O . GLU B 1 137 ? 2.393 -6.219 11.773 1 73.75 137 GLU B O 1
ATOM 2162 N N . ASP B 1 138 ? 3.715 -4.391 11.844 1 63.06 138 ASP B N 1
ATOM 2163 C CA . ASP B 1 138 ? 4.082 -4.641 13.234 1 63.06 138 ASP B CA 1
ATOM 2164 C C . ASP B 1 138 ? 2.852 -4.613 14.141 1 63.06 138 ASP B C 1
ATOM 2166 O O . ASP B 1 138 ? 2.057 -3.672 14.086 1 63.06 138 ASP B O 1
ATOM 2170 N N . ASP B 1 139 ? 1.986 -5.68 14.266 1 53.06 139 ASP B N 1
ATOM 2171 C CA . ASP B 1 139 ? 0.974 -5.645 15.312 1 53.06 139 ASP B CA 1
ATOM 2172 C C . ASP B 1 139 ? 1.547 -6.117 16.641 1 53.06 139 ASP B C 1
ATOM 2174 O O . ASP B 1 139 ? 1.896 -7.293 16.797 1 53.06 139 ASP B O 1
ATOM 2178 N N . LYS B 1 140 ? 2.307 -5.391 17.375 1 47 140 LYS B N 1
ATOM 2179 C CA . LYS B 1 140 ? 2.688 -5.832 18.703 1 47 140 LYS B CA 1
ATOM 2180 C C . LYS B 1 140 ? 1.517 -6.504 19.422 1 47 140 LYS B C 1
ATOM 2182 O O . LYS B 1 140 ? 1.704 -7.176 20.438 1 47 140 LYS B O 1
ATOM 2187 N N . MET B 1 141 ? 0.262 -6.027 19.234 1 36 141 MET B N 1
ATOM 2188 C CA . MET B 1 141 ? -0.815 -6.496 20.109 1 36 141 MET B CA 1
ATOM 2189 C C . MET B 1 141 ? -0.997 -8.008 19.984 1 36 141 MET B C 1
ATOM 2191 O O . MET B 1 141 ? -1.677 -8.625 20.797 1 36 141 MET B O 1
ATOM 2195 N N . LEU B 1 142 ? -0.571 -8.516 18.828 1 37.03 142 LEU B N 1
ATOM 2196 C CA . LEU B 1 142 ? -0.903 -9.938 18.875 1 37.03 142 LEU B CA 1
ATOM 2197 C C . LEU B 1 142 ? -0.014 -10.664 19.875 1 37.03 142 LEU B C 1
ATOM 2199 O O . LEU B 1 142 ? -0.192 -11.859 20.125 1 37.03 142 LEU B O 1
ATOM 2203 N N . SER B 1 143 ? 1.098 -10.18 20.156 1 33 143 SER B N 1
ATOM 2204 C CA . SER B 1 143 ? 1.776 -10.961 21.188 1 33 143 SER B CA 1
ATOM 2205 C C . SER B 1 143 ? 0.907 -11.109 22.422 1 33 143 SER B C 1
ATOM 2207 O O . SER B 1 143 ? 1.295 -11.781 23.375 1 33 143 SER B O 1
ATOM 2209 N N . ARG B 1 144 ? -0.151 -10.391 22.594 1 29.38 144 ARG B N 1
ATOM 2210 C CA . ARG B 1 144 ? -0.748 -10.656 23.891 1 29.38 144 ARG B CA 1
ATOM 2211 C C . ARG B 1 144 ? -1.457 -12.008 23.906 1 29.38 144 ARG B C 1
ATOM 2213 O O . ARG B 1 144 ? -1.977 -12.438 24.938 1 29.38 144 ARG B O 1
ATOM 2220 N N . ASP B 1 145 ? -1.971 -12.445 22.75 1 27.08 145 ASP B N 1
ATOM 2221 C CA . ASP B 1 145 ? -2.748 -13.625 23.125 1 27.08 145 ASP B CA 1
ATOM 2222 C C . ASP B 1 145 ? -1.836 -14.805 23.438 1 27.08 145 ASP B C 1
ATOM 2224 O O . ASP B 1 145 ? -2.312 -15.883 23.797 1 27.08 145 ASP B O 1
ATOM 2228 N N . THR B 1 146 ? -0.498 -14.898 23.359 1 25.08 146 THR B N 1
ATOM 2229 C CA . THR B 1 146 ? -0.203 -16.109 24.109 1 25.08 146 THR B CA 1
ATOM 2230 C C . THR B 1 146 ? -0.359 -15.867 25.609 1 25.08 146 THR B C 1
ATOM 2232 O O . THR B 1 146 ? -0.011 -14.797 26.109 1 25.08 146 THR B O 1
#

Foldseek 3Di:
DPPPDDPPVVDDCCLVLPPLPQAQAPALDDQPDDVRRLLSVLVVLLVPFDPVALAAAEEEAEAAQVVLVVSQVSSCVVNVVVVAFEDEQEPPDDLVVLLVSLVVGHHYYGYHPVRVSVCVSVVSHHSPNHNHYHYDHPPVVVVPVD/DDCPDDPPPVDDCPLVPPPLPQAQAPPLPQQPDDVRRLLSVLVVLLVPFDPVALAAAEEEAEAAQVVLVVSQVSSCVVNVVVVAFEDEQEPPDDLVVLLVSLVVGHHYYGYHPVRVSVCVSVVSHHSPNHNHYHYDHPPVVVVPVD

Radius of gyration: 20.57 Å; Cα contacts (8 Å, |Δi|>4): 565; chains: 2; bounding box: 68×46×81 Å